Protein AF-A0A7X1CRA0-F1 (afdb_monomer_lite)

Organism: NCBI:txid1494963

Radius of gyration: 17.45 Å; chains: 1; bounding box: 42×47×42 Å

pLDDT: mean 71.52, std 16.52, range [33.22, 95.69]

Secondary structure (DSSP, 8-state):
---EEEEEEEEEEPGGGHHHHHHHHTT---HHHHHH-HHHHHHTTSTT---SS-----TTT--GGGTTTTSSEEETTTTEEEEEEEEE-SPPTTTS--HHHHIIIIIIHHHEEEEEEEEEEETT-SEEEEEEEETTTTEEEEEEEEEP-SS--TTTTS---HHHHHHHHHHHHHHHHHHHHHHHHHHTTT--

Foldseek 3Di:
DFKKKKKWFKFAWDPVCLVVLQCLLVVNDDPVNCVVQVLSVQLVVFPPLPHVAAPDDDPLFYPPPCCPQQRADADPVRSITGHIHMFTADQRPVPRDGSVRSCCVRPCLVTGQATLWMWMDIPPAQWIWIWGADNVVSHTDDTDIGRHDPDDDPPPPPVQDPVNVVVSVVVSCVVCVVSVVVSVVVVPPDDD

Structure (mmCIF, N/CA/C/O backbone):
data_AF-A0A7X1CRA0-F1
#
_entry.id   AF-A0A7X1CRA0-F1
#
loop_
_atom_site.group_PDB
_atom_site.id
_atom_site.type_symbol
_atom_site.label_atom_id
_atom_site.label_alt_id
_atom_site.label_comp_id
_atom_site.label_asym_id
_atom_site.label_entity_id
_atom_site.label_seq_id
_atom_site.pdbx_PDB_ins_code
_atom_site.Cartn_x
_atom_site.Cartn_y
_atom_site.Cartn_z
_atom_site.occupancy
_atom_site.B_iso_or_equiv
_atom_site.auth_seq_id
_atom_site.auth_comp_id
_atom_site.auth_asym_id
_atom_site.auth_atom_id
_atom_site.pdbx_PDB_model_num
ATOM 1 N N . MET A 1 1 ? 2.789 18.186 -16.905 1.00 47.03 1 MET A N 1
ATOM 2 C CA . MET A 1 1 ? 2.430 16.759 -16.760 1.00 47.03 1 MET A CA 1
ATOM 3 C C . MET A 1 1 ? 2.835 16.361 -15.353 1.00 47.03 1 MET A C 1
ATOM 5 O O . MET A 1 1 ? 3.891 16.802 -14.925 1.00 47.03 1 MET A O 1
ATOM 9 N N . GLY A 1 2 ? 1.956 15.718 -14.585 1.00 56.91 2 GLY A N 1
ATOM 10 C CA . GLY A 1 2 ? 2.262 15.340 -13.201 1.00 56.91 2 GLY A CA 1
ATOM 11 C C . GLY A 1 2 ? 2.798 13.918 -13.175 1.00 56.91 2 GLY A C 1
ATOM 12 O O . GLY A 1 2 ? 2.165 13.069 -13.785 1.00 56.91 2 GLY A O 1
ATOM 13 N N . MET A 1 3 ? 3.925 13.691 -12.500 1.00 71.31 3 MET A N 1
ATOM 14 C CA . MET A 1 3 ? 4.497 12.356 -12.316 1.00 71.31 3 MET A CA 1
ATOM 15 C C . MET A 1 3 ? 3.629 11.522 -11.370 1.00 71.31 3 MET A C 1
ATOM 17 O O . MET A 1 3 ? 3.214 12.016 -10.311 1.00 71.31 3 MET A O 1
ATOM 21 N N . TYR A 1 4 ? 3.400 10.259 -11.725 1.00 73.62 4 TYR A N 1
ATOM 22 C CA . TYR A 1 4 ? 2.682 9.295 -10.890 1.00 73.62 4 TYR A CA 1
ATOM 23 C C . TYR A 1 4 ? 3.582 8.161 -10.388 1.00 73.62 4 TYR A C 1
ATOM 25 O O . TYR A 1 4 ? 4.574 7.769 -11.005 1.00 73.62 4 TYR A O 1
ATOM 33 N N . THR A 1 5 ? 3.177 7.608 -9.253 1.00 77.75 5 THR A N 1
ATOM 34 C CA . THR A 1 5 ? 3.700 6.390 -8.650 1.00 77.75 5 THR A CA 1
ATOM 35 C C . THR A 1 5 ? 2.594 5.346 -8.681 1.00 77.75 5 THR A C 1
ATOM 37 O O . THR A 1 5 ? 1.563 5.499 -8.018 1.00 77.75 5 THR A O 1
ATOM 40 N N . SER A 1 6 ? 2.813 4.277 -9.444 1.00 80.19 6 SER A N 1
ATOM 41 C CA . SER A 1 6 ? 2.005 3.065 -9.338 1.00 80.19 6 SER A CA 1
ATOM 42 C C . SER A 1 6 ? 2.380 2.359 -8.043 1.00 80.19 6 SER A C 1
ATOM 44 O O . SER A 1 6 ? 3.562 2.205 -7.743 1.00 80.19 6 SER A O 1
ATOM 46 N N . LEU A 1 7 ? 1.381 1.901 -7.302 1.00 82.06 7 LEU A N 1
ATOM 47 C CA . LEU A 1 7 ? 1.519 1.158 -6.059 1.00 82.06 7 LEU A CA 1
ATOM 48 C C . LEU A 1 7 ? 0.685 -0.120 -6.146 1.00 82.06 7 LEU A C 1
ATOM 50 O O . LEU A 1 7 ? -0.461 -0.072 -6.590 1.00 82.06 7 LEU A O 1
ATOM 54 N N . ARG A 1 8 ? 1.220 -1.242 -5.667 1.00 83.25 8 ARG A N 1
ATOM 55 C CA . ARG A 1 8 ? 0.417 -2.405 -5.272 1.00 83.25 8 ARG A CA 1
ATOM 56 C C . ARG A 1 8 ? 0.875 -2.949 -3.930 1.00 83.25 8 ARG A C 1
ATOM 58 O O . ARG A 1 8 ? 2.063 -2.897 -3.61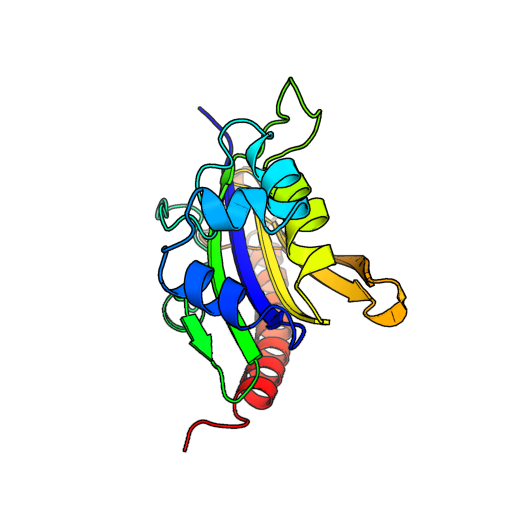2 1.00 83.25 8 ARG A O 1
ATOM 65 N N . ALA A 1 9 ? -0.059 -3.484 -3.159 1.00 84.12 9 ALA A N 1
ATOM 66 C CA . ALA A 1 9 ? 0.251 -4.030 -1.853 1.00 84.12 9 ALA A CA 1
ATOM 67 C C . ALA A 1 9 ? -0.694 -5.158 -1.432 1.00 84.12 9 ALA A C 1
ATOM 69 O O . ALA A 1 9 ? -1.866 -5.199 -1.806 1.00 84.12 9 ALA A O 1
ATOM 70 N N . CYS A 1 10 ? -0.142 -6.049 -0.615 1.00 87.19 10 CYS A N 1
ATOM 71 C CA . CYS A 1 10 ? -0.833 -7.028 0.204 1.00 87.19 10 CYS A CA 1
ATOM 72 C C . CYS A 1 10 ? -0.317 -6.859 1.633 1.00 87.19 10 CYS A C 1
ATOM 74 O O . CYS A 1 10 ? 0.862 -7.098 1.920 1.00 87.19 10 CYS A O 1
ATOM 76 N N . VAL A 1 11 ? -1.194 -6.437 2.533 1.00 88.25 11 VAL A N 1
ATOM 77 C CA . VAL A 1 11 ? -0.837 -6.110 3.915 1.00 88.25 11 VAL A CA 1
ATOM 78 C C . VAL A 1 11 ? -1.801 -6.782 4.880 1.00 88.25 11 VAL A C 1
ATOM 80 O O . VAL A 1 11 ? -2.997 -6.851 4.611 1.00 88.25 11 VAL A O 1
ATOM 83 N N . ALA A 1 12 ? -1.291 -7.270 6.007 1.00 90.62 12 ALA A N 1
ATOM 84 C CA . ALA A 1 12 ? -2.118 -7.685 7.129 1.00 90.62 12 ALA A CA 1
ATOM 85 C C . ALA A 1 12 ? -2.478 -6.454 7.967 1.00 90.62 12 ALA A C 1
ATOM 87 O O . ALA A 1 12 ? -1.610 -5.649 8.315 1.00 90.62 12 ALA A O 1
ATOM 88 N N . ILE A 1 13 ? -3.758 -6.302 8.277 1.00 94.19 13 ILE A N 1
ATOM 89 C CA . ILE A 1 13 ? -4.305 -5.169 9.024 1.00 94.19 13 ILE A CA 1
ATOM 90 C C . ILE A 1 13 ? -4.411 -5.530 10.502 1.00 94.19 13 ILE A C 1
ATOM 92 O O . ILE A 1 13 ? -4.903 -6.609 10.834 1.00 94.19 13 ILE A O 1
ATOM 96 N N . LYS A 1 14 ? -4.021 -4.603 11.389 1.00 93.56 14 LYS A N 1
ATOM 97 C CA . LYS A 1 14 ? -4.197 -4.791 12.836 1.00 93.56 14 LYS A CA 1
ATOM 98 C C . LYS A 1 14 ? -5.689 -5.007 13.144 1.00 93.56 14 LYS A C 1
ATOM 100 O O . LYS A 1 14 ? -6.524 -4.287 12.582 1.00 93.56 14 LYS A O 1
ATOM 105 N N . PRO A 1 15 ? -6.062 -5.948 14.029 1.00 93.44 15 PRO A N 1
ATOM 106 C CA . PRO A 1 15 ? -7.462 -6.322 14.253 1.00 93.44 15 PRO A CA 1
ATOM 107 C C . PRO A 1 15 ? -8.413 -5.149 14.550 1.00 93.44 15 PRO A C 1
ATOM 109 O O . PRO A 1 15 ? -9.561 -5.147 14.107 1.00 93.44 15 PRO A O 1
ATOM 112 N N . GLU A 1 16 ? -7.946 -4.118 15.251 1.00 94.75 16 GLU A N 1
ATOM 113 C CA . GLU A 1 16 ? -8.718 -2.919 15.590 1.00 94.75 16 GLU A CA 1
ATOM 114 C C . GLU A 1 16 ? -9.090 -2.032 14.384 1.00 94.75 16 GLU A C 1
ATOM 116 O O . GLU A 1 16 ? -10.000 -1.209 14.493 1.00 94.75 16 GLU A O 1
ATOM 121 N N . TYR A 1 17 ? -8.445 -2.214 13.226 1.00 95.69 17 TYR A N 1
ATOM 122 C CA . TYR A 1 17 ? -8.706 -1.458 11.994 1.00 95.69 17 TYR A CA 1
ATOM 123 C C . TYR A 1 17 ? -9.425 -2.273 10.908 1.00 95.69 17 TYR A C 1
ATOM 125 O O . TYR A 1 17 ? -9.554 -1.801 9.779 1.00 95.69 17 TYR A O 1
ATOM 133 N N . GLN A 1 18 ? -9.956 -3.462 11.220 1.00 94.31 18 GLN A N 1
ATOM 134 C CA . GLN A 1 18 ? -10.707 -4.274 10.247 1.00 94.31 18 GLN A CA 1
ATOM 135 C C . GLN A 1 18 ? -11.904 -3.531 9.632 1.00 94.31 18 GLN A C 1
ATOM 137 O O . GLN A 1 18 ? -12.164 -3.660 8.437 1.00 94.31 18 GLN A O 1
ATOM 142 N N . GLU A 1 19 ? -12.647 -2.762 10.436 1.00 94.25 19 GLU A N 1
ATOM 143 C CA . GLU A 1 19 ? -13.782 -1.961 9.951 1.00 94.25 19 GLU A CA 1
ATOM 144 C C . GLU A 1 19 ? -13.313 -0.949 8.897 1.00 94.25 19 GLU A C 1
ATOM 146 O O . GLU A 1 19 ? -13.884 -0.860 7.810 1.00 94.25 19 GLU A O 1
ATOM 151 N N . LEU A 1 20 ? -12.215 -0.251 9.192 1.00 94.19 20 LEU A N 1
ATOM 152 C CA . LEU A 1 20 ? -11.622 0.735 8.301 1.00 94.19 20 LEU A CA 1
ATOM 153 C C . LEU A 1 20 ? -11.095 0.091 7.007 1.00 94.19 20 LEU A C 1
ATOM 155 O O . LEU A 1 20 ? -11.345 0.606 5.920 1.00 94.19 20 LEU A O 1
ATOM 159 N N . ALA A 1 21 ? -10.436 -1.068 7.095 1.00 93.00 21 ALA A N 1
ATOM 160 C CA . ALA A 1 21 ? -9.962 -1.805 5.923 1.00 93.00 21 ALA A CA 1
ATOM 161 C C . ALA A 1 21 ? -11.102 -2.273 5.008 1.00 93.00 21 ALA A C 1
ATOM 163 O O . ALA A 1 21 ? -10.978 -2.197 3.785 1.00 93.00 21 ALA A O 1
ATOM 164 N N . ARG A 1 22 ? -12.249 -2.681 5.570 1.00 93.38 22 ARG A N 1
ATOM 165 C CA . ARG A 1 22 ? -13.452 -2.973 4.772 1.00 93.38 22 ARG A CA 1
ATOM 166 C C . ARG A 1 22 ? -13.930 -1.739 4.021 1.00 93.38 22 ARG A C 1
ATOM 168 O O . ARG A 1 22 ? -14.229 -1.852 2.838 1.00 93.38 22 ARG A O 1
ATOM 175 N N . LYS A 1 23 ? -13.958 -0.577 4.682 1.00 93.12 23 LYS A N 1
ATOM 176 C CA . LYS A 1 23 ? -14.359 0.683 4.046 1.00 93.12 23 LYS A CA 1
ATOM 177 C C . LYS A 1 23 ? -13.398 1.106 2.937 1.00 93.12 23 LYS A C 1
ATOM 179 O O . LYS A 1 23 ? -13.859 1.542 1.884 1.00 93.12 23 LYS A O 1
ATOM 184 N N . PHE A 1 24 ? -12.090 0.923 3.124 1.00 91.25 24 PHE A N 1
ATOM 185 C CA . PHE A 1 24 ? -11.117 1.101 2.044 1.00 91.25 24 PHE A CA 1
ATOM 186 C C . PHE A 1 24 ? -11.397 0.154 0.872 1.00 91.25 24 PHE A C 1
ATOM 188 O O . PHE A 1 24 ? -11.447 0.599 -0.273 1.00 91.25 24 PHE A O 1
ATOM 195 N N . ALA A 1 25 ? -11.648 -1.130 1.143 1.00 89.94 25 ALA A N 1
ATOM 196 C CA . ALA A 1 25 ? -11.945 -2.130 0.117 1.00 89.94 25 ALA A CA 1
ATOM 197 C C . ALA A 1 25 ? -13.245 -1.854 -0.664 1.00 89.94 25 ALA A C 1
ATOM 199 O O . ALA A 1 25 ? -13.333 -2.176 -1.848 1.00 89.94 25 ALA A O 1
ATOM 200 N N . SER A 1 26 ? -14.245 -1.235 -0.031 1.00 89.38 26 SER A N 1
ATOM 201 C CA . SER A 1 26 ? -15.514 -0.850 -0.663 1.00 89.38 26 SER A CA 1
ATOM 202 C C . SER A 1 26 ? -15.567 0.594 -1.162 1.00 89.38 26 SER A C 1
ATOM 204 O O . SER A 1 26 ? -16.627 1.017 -1.619 1.00 89.38 26 SER A O 1
ATOM 206 N N . TYR A 1 27 ? -14.464 1.347 -1.086 1.00 87.50 27 TYR A N 1
ATOM 207 C CA . TYR A 1 27 ? -14.412 2.773 -1.441 1.00 87.50 27 TYR A CA 1
ATOM 208 C C . TYR A 1 27 ? -15.467 3.620 -0.703 1.00 87.50 27 TYR A C 1
ATOM 210 O O . TYR A 1 27 ? -16.076 4.518 -1.280 1.00 87.50 27 TYR A O 1
ATOM 218 N N . SER A 1 28 ? -15.714 3.318 0.573 1.00 90.00 28 SER A N 1
ATOM 219 C CA . SER A 1 28 ? -16.791 3.917 1.374 1.00 90.00 28 SER A CA 1
ATOM 220 C C . SER A 1 28 ? -16.279 4.679 2.600 1.00 90.00 28 SER A C 1
ATOM 222 O O . SER A 1 28 ? -16.945 4.683 3.633 1.00 90.00 28 SER A O 1
ATOM 224 N N . ILE A 1 29 ? -15.078 5.252 2.512 1.00 90.38 29 ILE A N 1
ATOM 225 C CA . ILE A 1 29 ? -14.548 6.172 3.527 1.00 90.38 29 ILE A CA 1
ATOM 226 C C . ILE A 1 29 ? -15.336 7.479 3.454 1.00 90.38 29 ILE A C 1
ATOM 228 O O . ILE A 1 29 ? -15.486 8.047 2.371 1.00 90.38 29 ILE A O 1
ATOM 232 N N . ASP A 1 30 ? -15.818 7.959 4.596 1.00 89.62 30 ASP A N 1
ATOM 233 C CA . ASP A 1 30 ? -16.573 9.206 4.702 1.00 89.62 30 ASP A CA 1
ATOM 234 C C . ASP A 1 30 ? -15.910 10.220 5.656 1.00 89.62 30 ASP A C 1
ATOM 236 O O . ASP A 1 30 ? -14.831 9.999 6.209 1.00 89.62 30 ASP A O 1
ATOM 240 N N . ALA A 1 31 ? -16.543 11.384 5.823 1.00 89.38 31 ALA A N 1
ATOM 241 C CA . ALA A 1 31 ? -16.030 12.437 6.695 1.00 89.38 31 ALA A CA 1
ATOM 242 C C . ALA A 1 31 ? -16.018 12.039 8.183 1.00 89.38 31 ALA A C 1
ATOM 244 O O . ALA A 1 31 ? -15.173 12.531 8.932 1.00 89.38 31 ALA A O 1
ATOM 245 N N . GLU A 1 32 ? -16.924 11.159 8.621 1.00 91.75 32 GLU A N 1
ATOM 246 C CA . GLU A 1 32 ? -16.954 10.678 10.004 1.00 91.75 32 GLU A CA 1
ATOM 247 C C . GLU A 1 32 ? -15.748 9.777 10.281 1.00 91.75 32 GLU A C 1
ATOM 249 O O . GLU A 1 32 ? -15.130 9.892 11.339 1.00 91.75 32 GLU A O 1
ATOM 254 N N . ASP A 1 33 ? -15.345 8.948 9.314 1.00 91.50 33 ASP A N 1
ATOM 255 C CA . ASP A 1 33 ? -14.117 8.153 9.402 1.00 91.50 33 ASP A CA 1
ATOM 256 C C . ASP A 1 33 ? -12.870 9.032 9.502 1.00 91.50 33 ASP A C 1
ATOM 258 O O . ASP A 1 33 ? -11.992 8.773 10.327 1.00 91.50 33 A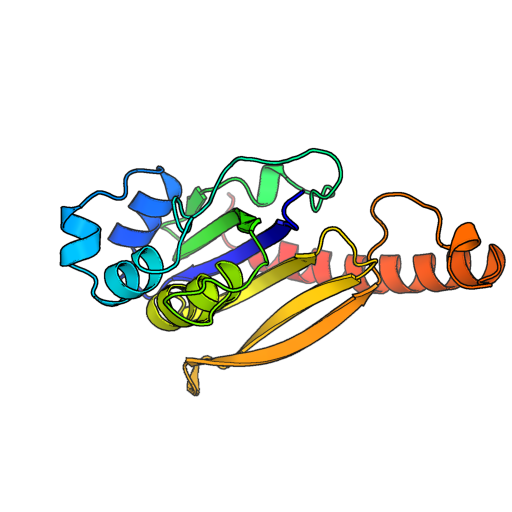SP A O 1
ATOM 262 N N . ILE A 1 34 ? -12.794 10.089 8.688 1.00 90.44 34 ILE A N 1
ATOM 263 C CA . ILE A 1 34 ? -11.653 11.016 8.688 1.00 90.44 34 ILE A CA 1
ATOM 264 C C . ILE A 1 34 ? -11.524 11.725 10.042 1.00 90.44 34 ILE A C 1
ATOM 266 O O . ILE A 1 34 ? -10.413 11.905 10.539 1.00 90.44 34 ILE A O 1
ATOM 270 N N . GLU A 1 35 ? -12.640 12.099 10.670 1.00 90.75 35 GLU A N 1
ATOM 271 C CA . GLU A 1 35 ? -12.627 12.695 12.010 1.00 90.75 35 GLU A CA 1
ATOM 272 C C . GLU A 1 35 ? -12.368 11.659 13.117 1.00 90.75 35 GLU A C 1
ATOM 274 O O . GLU A 1 35 ? -11.714 11.975 14.114 1.00 90.75 35 GLU A O 1
ATOM 279 N N . ARG A 1 36 ? -12.829 10.413 12.948 1.00 92.44 36 ARG A N 1
ATOM 280 C CA . ARG A 1 36 ? -12.601 9.312 13.900 1.00 92.44 36 ARG A CA 1
ATOM 281 C C . ARG A 1 36 ? -11.135 8.885 13.948 1.00 92.44 36 ARG A C 1
ATOM 283 O O . ARG A 1 36 ? -10.624 8.589 15.028 1.00 92.44 36 ARG A O 1
ATOM 290 N N . TYR A 1 37 ? -10.465 8.834 12.800 1.00 92.50 37 TYR A N 1
ATOM 291 C CA . TYR A 1 37 ? -9.084 8.378 12.675 1.00 92.50 37 TYR A CA 1
ATOM 292 C C . TYR A 1 37 ? -8.160 9.559 12.370 1.00 92.50 37 TYR A C 1
ATOM 294 O O . TYR A 1 37 ? -8.001 9.966 11.222 1.00 92.50 37 TYR A O 1
ATOM 302 N N . SER A 1 38 ? -7.491 10.084 13.401 1.00 90.31 38 SER A N 1
ATOM 303 C CA . SER A 1 38 ? -6.625 11.269 13.282 1.00 90.31 38 SER A CA 1
ATOM 304 C C . SER A 1 38 ? -5.549 11.145 12.198 1.00 90.31 38 SER A C 1
ATOM 306 O O . SER A 1 38 ? -5.231 12.127 11.536 1.00 90.31 38 SER A O 1
ATOM 308 N N . PHE A 1 39 ? -5.024 9.943 11.961 1.00 90.81 39 PHE A N 1
ATOM 309 C CA . PHE A 1 39 ? -4.040 9.703 10.908 1.00 90.81 39 PHE A CA 1
ATOM 310 C C . PHE A 1 39 ? -4.617 9.821 9.486 1.00 90.81 39 PHE A C 1
ATOM 312 O O . PHE A 1 39 ? -3.887 10.178 8.564 1.00 90.81 39 PHE A O 1
ATOM 319 N N . LEU A 1 40 ? -5.922 9.587 9.287 1.00 90.88 40 LEU A N 1
ATOM 320 C CA . LEU A 1 40 ? -6.582 9.887 8.012 1.00 90.88 40 LEU A CA 1
ATOM 321 C C . LEU A 1 40 ? -6.666 11.392 7.811 1.00 90.88 40 LEU A C 1
ATOM 323 O O . LEU A 1 40 ? -6.397 11.874 6.718 1.00 90.88 40 LEU A O 1
ATOM 327 N N . LYS A 1 41 ? -6.981 12.144 8.867 1.00 88.19 41 LYS A N 1
ATOM 328 C CA . LYS A 1 41 ? -6.992 13.607 8.807 1.00 88.19 41 LYS A CA 1
ATOM 329 C C . LYS A 1 41 ? -5.633 14.169 8.405 1.00 88.19 41 LYS A C 1
ATOM 331 O O . LYS A 1 41 ? -5.595 15.098 7.610 1.00 88.19 41 LYS A O 1
ATOM 336 N N . GLU A 1 42 ? -4.537 13.611 8.919 1.00 86.06 42 GLU A N 1
ATOM 337 C CA . GLU A 1 42 ? -3.189 13.999 8.485 1.00 86.06 42 GLU A CA 1
ATOM 338 C C . GLU A 1 42 ? -2.938 13.650 7.015 1.00 86.06 42 GLU A C 1
ATOM 340 O O . GLU A 1 42 ? -2.478 14.506 6.265 1.00 86.06 42 GLU A O 1
ATOM 345 N N . TYR A 1 43 ? -3.325 12.450 6.573 1.00 87.12 43 TYR A N 1
ATOM 346 C CA . TYR A 1 43 ? -3.196 12.048 5.171 1.00 87.12 43 TYR A CA 1
ATOM 347 C C . TYR A 1 43 ? -3.975 12.963 4.210 1.00 87.12 43 TYR A C 1
ATOM 349 O O . TYR A 1 43 ? -3.430 13.432 3.214 1.00 87.12 43 TYR A O 1
ATOM 357 N N . TYR A 1 44 ? -5.237 13.264 4.524 1.00 86.44 44 TYR A N 1
ATOM 358 C CA . TYR A 1 44 ? -6.118 14.073 3.677 1.00 86.44 44 TYR A CA 1
ATOM 359 C C . TYR A 1 44 ? -5.776 15.575 3.675 1.00 86.44 44 TYR A C 1
ATOM 361 O O . TYR A 1 44 ? -6.379 16.327 2.910 1.00 86.44 44 TYR A O 1
ATOM 369 N N . LYS A 1 45 ? -4.815 16.036 4.493 1.00 84.81 45 LYS A N 1
ATOM 370 C CA . LYS A 1 45 ? -4.254 17.395 4.368 1.00 84.81 45 LYS A CA 1
ATOM 371 C C . LYS A 1 45 ? -3.333 17.533 3.160 1.00 84.81 45 LYS A C 1
ATOM 373 O O . LYS A 1 45 ? -3.229 18.631 2.626 1.00 84.81 45 LYS A O 1
ATOM 378 N N . THR A 1 46 ? -2.660 16.457 2.753 1.00 79.75 46 THR A N 1
ATOM 379 C CA . THR A 1 46 ? -1.754 16.475 1.603 1.00 79.75 46 THR A CA 1
ATOM 380 C C . THR A 1 46 ? -2.559 16.711 0.326 1.00 79.75 46 THR A C 1
ATOM 382 O O . THR A 1 46 ? -3.514 15.981 0.040 1.00 79.75 46 THR A O 1
ATOM 385 N N . GLU A 1 47 ? -2.201 17.730 -0.463 1.00 68.94 47 GLU A N 1
ATOM 386 C CA . GLU A 1 47 ? -2.937 18.057 -1.686 1.00 68.94 47 GLU A CA 1
ATOM 387 C C . GLU A 1 47 ? -3.050 16.827 -2.608 1.00 68.94 47 GLU A C 1
ATOM 389 O O . GLU A 1 47 ? -2.074 16.128 -2.893 1.00 68.94 47 GLU A O 1
ATOM 394 N N . ARG A 1 48 ? -4.269 16.575 -3.108 1.00 67.88 48 ARG A N 1
ATOM 395 C CA . ARG A 1 48 ? -4.617 15.472 -4.027 1.00 67.88 48 ARG A CA 1
ATOM 396 C C . ARG A 1 48 ? -4.447 14.060 -3.451 1.00 67.88 48 ARG A C 1
ATOM 398 O O . ARG A 1 48 ? -4.456 13.086 -4.208 1.00 67.88 48 ARG A O 1
ATOM 405 N N . ALA A 1 49 ? -4.391 13.931 -2.129 1.00 66.62 49 ALA A N 1
ATOM 406 C CA . ALA A 1 49 ? -4.699 12.703 -1.403 1.00 66.62 49 ALA A CA 1
ATOM 407 C C . ALA A 1 49 ? -6.221 12.434 -1.431 1.00 66.62 49 ALA A C 1
ATOM 409 O O . ALA A 1 49 ? -6.888 12.447 -0.410 1.00 66.62 49 ALA A O 1
ATOM 410 N N . GLU A 1 50 ? -6.815 12.282 -2.618 1.00 65.12 50 GLU A N 1
ATOM 411 C CA . GLU A 1 50 ? -8.283 12.274 -2.782 1.00 65.12 50 GLU A CA 1
ATOM 412 C C . GLU A 1 50 ? -8.926 10.902 -2.538 1.00 65.12 50 GLU A C 1
ATOM 414 O O . GLU A 1 50 ? -10.127 10.822 -2.294 1.00 65.12 50 GLU A O 1
ATOM 419 N N . SER A 1 51 ? -8.160 9.811 -2.624 1.00 66.56 51 SER A N 1
ATOM 420 C CA . SER A 1 51 ? -8.673 8.460 -2.374 1.00 66.56 51 SER A CA 1
ATOM 421 C C . SER A 1 51 ? -7.565 7.451 -2.092 1.00 66.56 51 SER A C 1
ATOM 423 O O . SER A 1 51 ? -6.477 7.511 -2.669 1.00 66.56 51 SER A O 1
ATOM 425 N N . ILE A 1 52 ? -7.884 6.481 -1.233 1.00 67.19 52 ILE A N 1
ATOM 426 C CA . ILE A 1 52 ? -7.088 5.279 -1.006 1.00 67.19 52 ILE A CA 1
ATOM 427 C C . ILE A 1 52 ? -8.019 4.058 -1.078 1.00 67.19 52 ILE A C 1
ATOM 429 O O . ILE A 1 52 ? -9.008 4.014 -0.347 1.00 67.19 52 ILE A O 1
ATOM 433 N N . PRO A 1 53 ? -7.685 3.043 -1.886 1.00 67.50 53 PRO A N 1
ATOM 434 C CA . PRO A 1 53 ? -6.777 3.157 -3.019 1.00 67.50 53 PRO A CA 1
ATOM 435 C C . PRO A 1 53 ? -7.431 4.022 -4.109 1.00 67.50 53 PRO A C 1
ATOM 437 O O . PRO A 1 53 ? -8.652 4.121 -4.174 1.00 67.50 53 PRO A O 1
ATOM 440 N N . ASN A 1 54 ? -6.645 4.643 -4.985 1.00 65.94 54 ASN A N 1
ATOM 441 C CA . ASN A 1 54 ? -7.184 5.321 -6.165 1.00 65.94 54 ASN A CA 1
ATOM 442 C C . ASN A 1 54 ? -7.189 4.345 -7.351 1.00 65.94 54 ASN A C 1
ATOM 444 O O . ASN A 1 54 ? -6.127 3.865 -7.745 1.00 65.94 54 ASN A O 1
ATOM 448 N N . SER A 1 55 ? -8.360 4.050 -7.923 1.00 56.34 55 SER A N 1
ATOM 449 C CA . SER A 1 55 ? -8.514 3.097 -9.035 1.00 56.34 55 SER A CA 1
ATOM 450 C C . SER A 1 55 ? -8.129 3.654 -10.412 1.00 56.34 55 SER A C 1
ATOM 452 O O . SER A 1 55 ? -8.341 2.974 -11.412 1.00 56.34 55 SER A O 1
ATOM 454 N N . ASN A 1 56 ? -7.618 4.883 -10.501 1.00 52.22 56 ASN A N 1
ATOM 455 C CA . ASN A 1 56 ? -7.263 5.501 -11.778 1.00 52.22 56 ASN A CA 1
ATOM 456 C C . ASN A 1 56 ? -5.940 4.942 -12.320 1.00 52.22 56 ASN A C 1
ATOM 458 O O . ASN A 1 56 ? -4.900 5.582 -12.179 1.00 52.22 56 ASN A O 1
ATOM 462 N N . SER A 1 57 ? -5.967 3.766 -12.945 1.00 51.97 57 SER A N 1
ATOM 463 C CA . SER A 1 57 ? -4.828 3.264 -13.712 1.00 51.97 57 SER A CA 1
ATOM 464 C C . SER A 1 57 ? -4.671 4.023 -15.029 1.00 51.97 57 SER A C 1
ATOM 466 O O . SER A 1 57 ? -5.621 4.197 -15.789 1.00 51.97 57 SER A O 1
ATOM 468 N N . SER A 1 58 ? -3.452 4.490 -15.311 1.00 48.25 58 SER A N 1
ATOM 469 C CA . SER A 1 58 ? -3.009 4.705 -16.688 1.00 48.25 58 SER A CA 1
ATOM 470 C C . SER A 1 58 ? -2.274 3.446 -17.145 1.00 48.25 58 SER A C 1
ATOM 472 O O . SER A 1 58 ? -1.347 2.975 -16.478 1.00 48.25 58 SER A O 1
ATOM 474 N N . ASP A 1 59 ? -2.708 2.885 -18.274 1.00 51.25 59 ASP A N 1
ATOM 475 C CA . ASP A 1 59 ? -2.253 1.590 -18.797 1.00 51.25 59 ASP A CA 1
ATOM 476 C C . ASP A 1 59 ? -0.739 1.510 -19.068 1.00 51.25 59 ASP A C 1
ATOM 478 O O . ASP A 1 59 ? -0.196 0.415 -19.210 1.00 51.25 59 ASP A O 1
ATOM 482 N N . ASP A 1 60 ? -0.024 2.630 -19.110 1.00 46.94 60 ASP A N 1
ATOM 483 C CA . ASP A 1 60 ? 1.376 2.667 -19.545 1.00 46.94 60 ASP A CA 1
ATOM 484 C C . ASP A 1 60 ? 2.382 2.327 -18.427 1.00 46.94 60 ASP A C 1
ATOM 486 O O . ASP A 1 60 ? 3.502 1.892 -18.707 1.00 46.94 60 ASP A O 1
ATOM 490 N N . TYR A 1 61 ? 1.985 2.430 -17.150 1.00 51.81 61 TYR A N 1
ATOM 491 C CA . TYR A 1 61 ? 2.904 2.280 -16.004 1.00 51.81 61 TYR A CA 1
ATOM 492 C C . TYR A 1 61 ? 2.436 1.293 -14.927 1.00 51.81 61 TYR A C 1
ATOM 494 O O . TYR A 1 61 ? 3.135 1.110 -13.929 1.00 51.81 61 TYR A O 1
ATOM 502 N N . VAL A 1 62 ? 1.295 0.632 -15.152 1.00 55.53 62 VAL A N 1
ATOM 503 C CA . VAL A 1 62 ? 0.723 -0.417 -14.293 1.00 55.53 62 VAL A CA 1
ATOM 504 C C . VAL A 1 62 ? 1.740 -1.533 -14.050 1.00 55.53 62 VAL A C 1
ATOM 506 O O . VAL A 1 62 ? 2.405 -2.015 -14.972 1.00 55.53 62 VAL A O 1
ATOM 509 N N . ILE A 1 63 ? 1.820 -2.013 -12.813 1.00 62.53 63 ILE A N 1
ATOM 510 C CA . ILE A 1 63 ? 2.483 -3.280 -12.501 1.00 62.53 63 ILE A CA 1
ATOM 511 C C . ILE A 1 63 ? 1.590 -4.424 -13.041 1.00 62.53 63 ILE A C 1
ATOM 513 O O . ILE A 1 63 ? 0.738 -4.954 -12.335 1.00 62.53 63 ILE A O 1
ATOM 517 N N . LYS A 1 64 ? 1.739 -4.756 -14.336 1.00 55.66 64 LYS A N 1
ATOM 518 C CA . LYS A 1 64 ? 0.749 -5.510 -15.144 1.00 55.66 64 LYS A CA 1
ATOM 519 C C . LYS A 1 64 ? 0.618 -7.013 -14.892 1.00 55.66 64 LYS A C 1
ATOM 521 O O . LYS A 1 64 ? -0.310 -7.616 -15.419 1.00 55.66 64 LYS A O 1
ATOM 526 N N . ILE A 1 65 ? 1.517 -7.656 -14.150 1.00 51.88 65 ILE A N 1
ATOM 527 C CA . ILE A 1 65 ? 1.590 -9.127 -14.220 1.00 51.88 65 ILE A CA 1
ATOM 528 C C . ILE A 1 65 ? 0.393 -9.813 -13.532 1.00 51.88 65 ILE A C 1
ATOM 530 O O . ILE A 1 65 ? 0.004 -10.877 -13.999 1.00 51.88 65 ILE A O 1
ATOM 534 N N . GLU A 1 66 ? -0.258 -9.201 -12.525 1.00 57.12 66 GLU A N 1
ATOM 535 C CA . GLU A 1 66 ? -1.433 -9.788 -11.837 1.00 57.12 66 GLU A CA 1
ATOM 536 C C . GLU A 1 66 ? -2.436 -8.756 -11.291 1.00 57.12 66 GLU A C 1
ATOM 538 O O . GLU A 1 66 ? -2.750 -8.743 -10.102 1.00 57.12 66 GLU A O 1
ATOM 543 N N . GLU A 1 67 ? -2.972 -7.888 -12.149 1.00 57.28 67 GLU A N 1
ATOM 544 C CA . GLU A 1 67 ? -3.946 -6.854 -11.745 1.00 57.28 67 GLU A CA 1
ATOM 545 C C . GLU A 1 67 ? -5.171 -7.436 -11.001 1.00 57.28 67 GLU A C 1
ATOM 54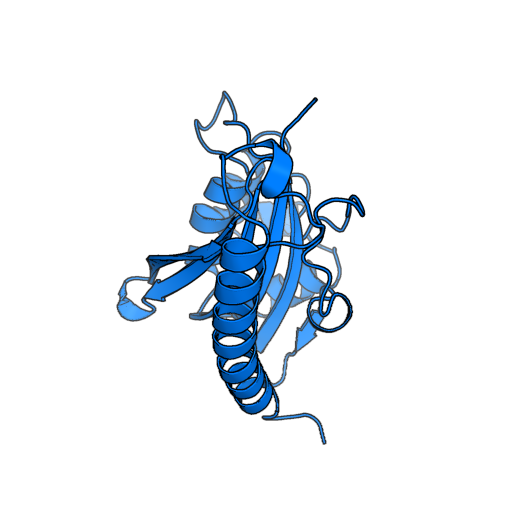7 O O . GLU A 1 67 ? -5.676 -6.838 -10.054 1.00 57.28 67 GLU A O 1
ATOM 552 N N . ALA A 1 68 ? -5.591 -8.662 -11.340 1.00 62.31 68 ALA A N 1
ATOM 553 C CA . ALA A 1 68 ? -6.684 -9.353 -10.654 1.00 62.31 68 ALA A CA 1
ATOM 554 C C . ALA A 1 68 ? -6.367 -9.733 -9.193 1.00 62.31 68 ALA A C 1
ATOM 556 O O . ALA A 1 68 ? -7.273 -9.719 -8.363 1.00 62.31 68 ALA A O 1
ATOM 557 N N . ALA A 1 69 ? -5.109 -10.058 -8.870 1.00 65.25 69 ALA A N 1
ATOM 558 C CA . ALA A 1 69 ? -4.702 -10.456 -7.518 1.00 65.25 69 ALA A CA 1
ATOM 559 C C . ALA A 1 69 ? -4.595 -9.258 -6.558 1.00 65.25 69 ALA A C 1
ATOM 561 O O . ALA A 1 69 ? -4.732 -9.423 -5.350 1.00 65.25 69 ALA A O 1
ATOM 562 N N . PHE A 1 70 ? -4.379 -8.056 -7.103 1.00 73.50 70 PHE A N 1
ATOM 563 C CA . PHE A 1 70 ? -4.277 -6.800 -6.352 1.00 73.50 70 PHE A CA 1
ATOM 564 C C . PHE A 1 70 ? -5.495 -5.895 -6.535 1.00 73.50 70 PHE A C 1
ATOM 566 O O . PHE A 1 70 ? -5.456 -4.716 -6.177 1.00 73.50 70 PHE A O 1
ATOM 573 N N . LYS A 1 71 ? -6.597 -6.447 -7.057 1.00 78.38 71 LYS A N 1
ATOM 574 C CA . LYS A 1 71 ? -7.889 -5.770 -7.026 1.00 78.38 71 LYS A CA 1
ATOM 575 C C . LYS A 1 71 ? -8.183 -5.366 -5.585 1.00 78.38 71 LYS A C 1
ATOM 577 O O . LYS A 1 71 ? -7.968 -6.161 -4.677 1.00 78.38 71 LYS A O 1
ATOM 582 N N . ASN A 1 72 ? -8.683 -4.148 -5.388 1.00 87.19 72 ASN A N 1
ATOM 583 C CA . ASN A 1 72 ? -9.022 -3.666 -4.056 1.00 87.19 72 ASN A CA 1
ATOM 584 C C . ASN A 1 72 ? -10.032 -4.606 -3.379 1.00 87.19 72 ASN A C 1
ATOM 586 O O . ASN A 1 72 ? -11.184 -4.696 -3.810 1.00 87.19 72 ASN A O 1
ATOM 590 N N . GLN A 1 73 ? -9.581 -5.336 -2.362 1.00 89.31 73 GLN A N 1
ATOM 591 C CA . GLN A 1 73 ? -10.385 -6.302 -1.621 1.00 89.31 73 GLN A CA 1
ATOM 592 C C . GLN A 1 73 ? -9.798 -6.534 -0.231 1.00 89.31 73 GLN A C 1
ATOM 594 O O . GLN A 1 73 ? -8.585 -6.487 -0.034 1.00 89.31 73 GLN A O 1
ATOM 599 N N . PHE A 1 74 ? -10.668 -6.830 0.728 1.00 91.38 74 PHE A N 1
ATOM 600 C CA . PHE A 1 74 ? -10.278 -7.188 2.084 1.00 91.38 74 PHE A CA 1
ATOM 601 C C . PHE A 1 74 ? -10.797 -8.584 2.418 1.00 91.38 74 PHE A C 1
ATOM 603 O O . PHE A 1 74 ? -12.004 -8.829 2.344 1.00 91.38 74 PHE A O 1
ATOM 610 N N . ASP A 1 75 ? -9.892 -9.476 2.803 1.00 90.69 75 ASP A N 1
ATOM 611 C CA . ASP A 1 75 ? -10.217 -10.793 3.329 1.00 90.69 75 ASP A CA 1
ATOM 612 C C . ASP A 1 75 ? -10.277 -10.742 4.860 1.00 90.69 75 ASP A C 1
ATOM 614 O O . ASP A 1 75 ? -9.278 -10.566 5.557 1.00 90.69 75 ASP A O 1
ATOM 618 N N . ALA A 1 76 ? -11.485 -10.912 5.391 1.00 88.50 76 ALA A N 1
ATOM 619 C CA . ALA A 1 76 ? -11.739 -10.888 6.823 1.00 88.50 76 ALA A CA 1
ATOM 620 C C . ALA A 1 76 ? -11.275 -12.153 7.562 1.00 88.50 76 ALA A C 1
ATOM 622 O O . ALA A 1 76 ? -11.166 -12.114 8.785 1.00 88.50 76 ALA A O 1
ATOM 623 N N . ALA A 1 77 ? -11.048 -13.270 6.863 1.00 87.56 77 ALA A N 1
ATOM 624 C CA . ALA A 1 77 ? -10.559 -14.499 7.483 1.00 87.56 77 ALA A CA 1
ATOM 625 C C . ALA A 1 77 ? -9.067 -14.388 7.822 1.00 87.56 77 ALA A C 1
ATOM 627 O O . ALA A 1 77 ? -8.634 -14.849 8.877 1.00 87.56 77 ALA A O 1
ATOM 628 N N . THR A 1 78 ? -8.302 -13.735 6.947 1.00 85.31 78 THR A N 1
ATOM 629 C CA . THR A 1 78 ? -6.846 -13.570 7.068 1.00 85.31 78 THR A CA 1
ATOM 630 C C . THR A 1 78 ? -6.421 -12.168 7.513 1.00 85.31 78 THR A C 1
ATOM 632 O O . THR A 1 78 ? -5.244 -11.949 7.787 1.00 85.31 78 THR A O 1
ATOM 635 N N . ASN A 1 79 ? -7.359 -11.218 7.615 1.00 92.06 79 ASN A N 1
ATOM 636 C CA . ASN A 1 79 ? -7.108 -9.784 7.823 1.00 92.06 79 ASN A CA 1
ATOM 637 C C . ASN A 1 79 ? -6.219 -9.148 6.752 1.00 92.06 79 ASN A C 1
ATOM 639 O O . ASN A 1 79 ? -5.533 -8.160 7.018 1.00 92.06 79 ASN A O 1
ATOM 643 N N . GLN A 1 80 ? -6.234 -9.696 5.541 1.00 92.00 80 GLN A N 1
ATOM 644 C CA . GLN A 1 80 ? -5.403 -9.208 4.454 1.00 92.00 80 GLN A CA 1
ATOM 645 C C . GLN A 1 80 ? -6.160 -8.204 3.593 1.00 92.00 80 GLN A C 1
ATOM 647 O O . GLN A 1 80 ? -7.257 -8.464 3.098 1.00 92.00 80 GLN A O 1
ATOM 652 N N . TRP A 1 81 ? -5.548 -7.042 3.397 1.00 91.56 81 TRP A N 1
ATOM 653 C CA . TRP A 1 81 ? -5.994 -6.037 2.448 1.00 91.56 81 TRP A CA 1
ATOM 654 C C . TRP A 1 81 ? -5.086 -6.051 1.222 1.00 91.56 81 TRP A C 1
ATOM 656 O O . TRP A 1 81 ? -3.868 -5.887 1.325 1.00 91.56 81 TRP A O 1
ATOM 666 N N . PHE A 1 82 ? -5.706 -6.236 0.063 1.00 88.69 82 PHE A N 1
ATOM 667 C CA . PHE A 1 82 ? -5.070 -6.205 -1.244 1.00 88.69 82 PHE A CA 1
ATOM 668 C C . PHE A 1 82 ? -5.533 -4.952 -1.959 1.00 88.69 82 PHE A C 1
ATOM 670 O O . PHE A 1 82 ? -6.732 -4.666 -1.980 1.00 88.69 82 PHE A O 1
ATOM 677 N N . PHE A 1 83 ? -4.606 -4.210 -2.551 1.00 86.31 83 PHE A N 1
ATOM 678 C CA . PHE A 1 83 ? -4.960 -3.047 -3.347 1.00 86.31 83 PHE A CA 1
ATOM 679 C C . PHE A 1 83 ? -3.874 -2.659 -4.343 1.00 86.31 83 PHE A C 1
ATOM 681 O O . PHE A 1 83 ? -2.689 -2.952 -4.172 1.00 86.31 83 PHE A O 1
ATOM 688 N N . SER A 1 84 ? -4.299 -1.911 -5.354 1.00 82.75 84 SER A N 1
ATOM 689 C CA . SER A 1 84 ? -3.447 -1.155 -6.260 1.00 82.75 84 SER A CA 1
ATOM 690 C C . SER A 1 84 ? -3.914 0.293 -6.300 1.00 82.75 84 SER A C 1
ATOM 692 O O . SER A 1 84 ? -5.119 0.547 -6.330 1.00 82.75 84 SER A O 1
ATOM 694 N N . ALA A 1 85 ? -2.981 1.238 -6.312 1.00 80.38 85 ALA A N 1
ATOM 695 C CA . ALA A 1 85 ? -3.281 2.661 -6.342 1.00 80.38 85 ALA A CA 1
ATOM 696 C C . ALA A 1 85 ? -2.341 3.423 -7.277 1.00 80.38 85 ALA A C 1
ATOM 698 O O . ALA A 1 85 ? -1.193 3.032 -7.485 1.00 80.38 85 ALA A O 1
ATOM 699 N N . TYR A 1 86 ? -2.826 4.556 -7.778 1.00 79.88 86 TYR A N 1
ATOM 700 C CA . TYR A 1 86 ? -2.034 5.528 -8.527 1.00 79.88 86 TYR A CA 1
ATOM 701 C C . TYR A 1 86 ? -1.995 6.819 -7.738 1.00 79.88 86 TYR A C 1
ATOM 703 O O . TYR A 1 86 ? -2.999 7.523 -7.610 1.00 79.88 86 TYR A O 1
ATOM 711 N N . LEU A 1 87 ? -0.831 7.107 -7.171 1.00 76.75 87 LEU A N 1
ATOM 712 C CA . LEU A 1 87 ? -0.617 8.290 -6.353 1.00 76.75 87 LEU A CA 1
ATOM 713 C C . LEU A 1 87 ? 0.280 9.258 -7.107 1.00 76.75 87 LEU A C 1
ATOM 715 O O . LEU A 1 87 ? 1.199 8.854 -7.812 1.00 76.75 87 LEU A O 1
ATOM 719 N N . LYS A 1 88 ? 0.013 10.553 -6.980 1.00 74.31 88 LYS A N 1
ATOM 720 C CA . LYS A 1 88 ? 0.901 11.573 -7.544 1.00 74.31 88 LYS A CA 1
ATOM 721 C C . LYS A 1 88 ? 2.203 11.618 -6.745 1.00 74.31 88 LYS A C 1
ATOM 723 O O . LYS A 1 88 ? 2.209 11.291 -5.560 1.00 74.31 88 LYS A O 1
ATOM 728 N N . ASN A 1 89 ? 3.292 12.017 -7.398 1.00 70.94 89 ASN A N 1
ATOM 729 C CA . ASN A 1 89 ? 4.635 11.946 -6.820 1.00 70.94 89 ASN A CA 1
ATOM 730 C C . ASN A 1 89 ? 5.394 13.279 -6.765 1.00 70.94 89 ASN A C 1
ATOM 732 O O . ASN A 1 89 ? 6.621 13.296 -6.755 1.00 70.94 89 ASN A O 1
ATOM 736 N N . TYR A 1 90 ? 4.694 14.407 -6.757 1.00 74.19 90 TYR A N 1
ATOM 737 C CA . TYR A 1 90 ? 5.322 15.680 -6.409 1.00 74.19 90 TYR A CA 1
ATOM 738 C C . TYR A 1 90 ? 4.997 16.024 -4.962 1.00 74.19 90 TYR A C 1
ATOM 740 O O . TYR A 1 90 ? 3.995 15.575 -4.403 1.00 74.19 90 TYR A O 1
ATOM 748 N N . GLU A 1 91 ? 5.907 16.782 -4.373 1.00 79.12 91 GLU A N 1
ATOM 749 C CA . GLU A 1 91 ? 5.786 17.287 -3.020 1.00 79.12 91 GLU A CA 1
ATOM 750 C C . GLU A 1 91 ? 4.595 18.242 -2.933 1.00 79.12 91 GLU A C 1
ATOM 752 O O . GLU A 1 91 ? 4.418 19.113 -3.787 1.00 79.12 91 GLU A O 1
ATOM 757 N N . ASP A 1 92 ? 3.756 18.041 -1.928 1.00 78.06 92 ASP A N 1
ATOM 758 C CA . ASP A 1 92 ? 2.713 18.984 -1.564 1.00 78.06 92 ASP A CA 1
ATOM 759 C C . ASP A 1 92 ? 3.337 20.200 -0.869 1.00 78.06 92 ASP A C 1
ATOM 761 O O . ASP A 1 92 ? 4.057 20.056 0.117 1.00 78.06 92 ASP A O 1
ATOM 765 N N . GLU A 1 93 ? 3.031 21.406 -1.350 1.00 79.88 93 GLU A N 1
ATOM 766 C CA . GLU A 1 93 ? 3.619 22.647 -0.826 1.00 79.88 93 GLU A CA 1
ATOM 767 C C . GLU A 1 93 ? 3.234 22.920 0.639 1.00 79.88 93 GLU A C 1
ATOM 769 O O . GLU A 1 93 ? 3.941 23.647 1.338 1.00 79.88 93 GLU A O 1
ATOM 774 N N . GLN A 1 94 ? 2.116 22.359 1.116 1.00 80.94 94 GLN A N 1
ATOM 775 C CA . GLN A 1 94 ? 1.633 22.582 2.481 1.00 80.94 94 GLN A CA 1
ATOM 776 C C . GLN A 1 94 ? 2.302 21.659 3.500 1.00 80.94 94 GLN A C 1
ATOM 778 O O . GLN A 1 94 ? 2.662 22.102 4.591 1.00 80.94 94 GLN A O 1
ATOM 783 N N . THR A 1 95 ? 2.443 20.377 3.168 1.00 81.38 95 THR A N 1
ATOM 784 C CA . THR A 1 95 ? 2.961 19.346 4.076 1.00 81.38 95 THR A CA 1
ATOM 785 C C . THR A 1 95 ? 4.432 19.014 3.837 1.00 81.38 95 THR A C 1
ATOM 787 O O . THR A 1 95 ? 5.067 18.449 4.725 1.00 81.38 95 THR A O 1
ATOM 790 N N . GLY A 1 96 ? 4.990 19.360 2.673 1.00 82.12 96 GLY A N 1
ATOM 791 C CA . GLY A 1 96 ? 6.344 18.968 2.271 1.00 82.12 96 GLY A CA 1
ATOM 792 C C . GLY A 1 96 ? 6.482 17.467 1.988 1.00 82.12 96 GLY A C 1
ATOM 793 O O . GLY A 1 96 ? 7.595 16.950 1.920 1.00 82.12 96 GLY A O 1
ATOM 794 N N . LEU A 1 97 ? 5.365 16.740 1.866 1.00 81.38 97 LEU A N 1
ATOM 795 C CA . LEU A 1 97 ? 5.336 15.300 1.612 1.00 81.38 97 LEU A CA 1
ATOM 796 C C . LEU A 1 97 ? 4.746 15.011 0.235 1.00 81.38 97 LEU A C 1
ATOM 798 O O . LEU A 1 97 ? 3.835 15.692 -0.229 1.00 81.38 97 LEU A O 1
ATOM 802 N N . THR A 1 98 ? 5.221 13.952 -0.418 1.00 81.69 98 THR A N 1
ATOM 803 C CA . THR A 1 98 ? 4.506 13.402 -1.574 1.00 81.69 98 THR A CA 1
ATOM 804 C C . THR A 1 98 ? 3.281 12.610 -1.096 1.00 81.69 98 THR A C 1
ATOM 806 O O . THR A 1 98 ? 3.325 12.014 -0.017 1.00 81.69 98 THR A O 1
ATOM 809 N N . PRO A 1 99 ? 2.201 12.506 -1.890 1.00 81.25 99 PRO A N 1
ATOM 810 C CA . PRO A 1 99 ? 1.040 11.680 -1.545 1.00 81.25 99 PRO A CA 1
ATOM 811 C C . PRO A 1 99 ? 1.372 10.220 -1.200 1.00 81.25 99 PRO A C 1
ATOM 813 O O . PRO A 1 99 ? 0.719 9.628 -0.343 1.00 81.25 99 PRO A O 1
ATOM 816 N N . ILE A 1 100 ? 2.400 9.633 -1.828 1.00 80.19 100 ILE A N 1
ATOM 817 C CA . ILE A 1 100 ? 2.884 8.292 -1.467 1.00 80.19 100 ILE A CA 1
ATOM 818 C C . ILE A 1 100 ? 3.579 8.284 -0.099 1.00 80.19 100 ILE A C 1
ATOM 820 O O . ILE A 1 100 ? 3.316 7.384 0.693 1.00 80.19 100 ILE A O 1
ATOM 824 N N . ALA A 1 101 ? 4.417 9.279 0.211 1.00 80.50 101 ALA A N 1
ATOM 825 C CA . ALA A 1 101 ? 5.055 9.387 1.523 1.00 80.50 101 ALA A CA 1
ATOM 826 C C . ALA A 1 101 ? 4.006 9.599 2.622 1.00 80.50 101 ALA A C 1
ATOM 828 O O . ALA A 1 101 ? 3.982 8.856 3.597 1.00 80.50 101 ALA A O 1
ATOM 829 N N . ALA A 1 102 ? 3.055 10.512 2.408 1.00 85.06 102 ALA A N 1
ATOM 830 C CA . ALA A 1 102 ? 1.940 10.732 3.323 1.00 85.06 102 ALA A CA 1
ATOM 831 C C . ALA A 1 102 ? 1.119 9.452 3.548 1.00 85.06 102 ALA A C 1
ATOM 833 O O . ALA A 1 102 ? 0.747 9.150 4.681 1.00 85.06 102 ALA A O 1
ATOM 834 N N . PHE A 1 103 ? 0.865 8.666 2.494 1.00 86.31 103 PHE A N 1
ATOM 835 C CA . PHE A 1 103 ? 0.154 7.392 2.615 1.00 86.31 103 PHE A CA 1
ATOM 836 C C . PHE A 1 103 ? 0.919 6.380 3.476 1.00 86.31 103 PHE A C 1
ATOM 838 O O . PHE A 1 103 ? 0.337 5.756 4.366 1.00 86.31 103 PHE A O 1
ATOM 845 N N . MET A 1 104 ? 2.223 6.239 3.241 1.00 83.12 104 MET A N 1
ATOM 846 C CA . MET A 1 104 ? 3.080 5.346 4.020 1.00 83.12 104 MET A CA 1
ATOM 847 C C . MET A 1 104 ? 3.135 5.767 5.488 1.00 83.12 104 MET A C 1
ATOM 849 O O . MET A 1 104 ? 2.856 4.964 6.380 1.00 83.12 104 MET A O 1
ATOM 853 N N . ASP A 1 105 ? 3.435 7.040 5.723 1.00 83.69 105 ASP A N 1
ATOM 854 C CA . ASP A 1 105 ? 3.756 7.558 7.048 1.00 83.69 105 ASP A CA 1
ATOM 855 C C . ASP A 1 105 ? 2.511 7.756 7.916 1.00 83.69 105 ASP A C 1
ATOM 857 O O . ASP A 1 105 ? 2.563 7.589 9.134 1.00 83.69 105 ASP A O 1
ATOM 861 N N . SER A 1 106 ? 1.373 8.072 7.294 1.00 85.94 106 SER A N 1
ATOM 862 C CA . SER A 1 106 ? 0.124 8.317 8.017 1.00 85.94 106 SER A CA 1
ATOM 863 C C . SER A 1 106 ? -0.791 7.101 8.021 1.00 85.94 106 SER A C 1
ATOM 865 O O . SER A 1 106 ? -1.367 6.785 9.054 1.00 85.94 106 SER A O 1
ATOM 867 N N . VAL A 1 107 ? -0.940 6.369 6.918 1.00 89.62 107 VAL A N 1
ATOM 868 C CA . VAL A 1 107 ? -1.930 5.281 6.861 1.00 89.62 107 VAL A CA 1
ATOM 869 C C . VAL A 1 107 ? -1.285 3.935 7.147 1.00 89.62 107 VAL A C 1
ATOM 871 O O . VAL A 1 107 ? -1.666 3.281 8.118 1.00 89.62 107 VAL A O 1
ATOM 874 N N . ILE A 1 108 ? -0.282 3.538 6.360 1.00 88.56 108 ILE A N 1
ATOM 875 C CA . ILE A 1 108 ? 0.326 2.202 6.456 1.00 88.56 108 ILE A CA 1
ATOM 876 C C . ILE A 1 108 ? 0.903 1.955 7.848 1.00 88.56 108 ILE A C 1
ATOM 878 O O . ILE A 1 108 ? 0.523 0.980 8.489 1.00 88.56 108 ILE A O 1
ATOM 882 N N . ILE A 1 109 ? 1.722 2.871 8.367 1.00 87.25 109 ILE A N 1
ATOM 883 C CA . ILE A 1 109 ? 2.302 2.755 9.715 1.00 87.25 109 ILE A CA 1
ATOM 884 C C . ILE A 1 109 ? 1.225 2.586 10.802 1.00 87.25 109 ILE A C 1
ATOM 886 O O . ILE A 1 109 ? 1.434 1.880 11.789 1.00 87.25 109 ILE A O 1
ATOM 890 N N . ASN A 1 110 ? 0.056 3.211 10.660 1.00 90.38 110 ASN A N 1
ATOM 891 C CA . ASN A 1 110 ? -0.967 3.140 11.699 1.00 90.38 110 ASN A CA 1
ATOM 892 C C . ASN A 1 110 ? -1.770 1.841 11.639 1.00 90.38 110 ASN A C 1
ATOM 894 O O . ASN A 1 110 ? -1.979 1.225 12.687 1.00 90.38 110 ASN A O 1
ATOM 898 N N . ILE A 1 111 ? -2.170 1.394 10.447 1.00 92.06 111 ILE A N 1
ATOM 899 C CA . ILE A 1 111 ? -3.161 0.316 10.305 1.00 92.06 111 ILE A CA 1
ATOM 900 C C . ILE A 1 111 ? -2.563 -1.056 9.994 1.00 92.06 111 ILE A C 1
ATOM 902 O O . ILE A 1 111 ? -3.226 -2.065 10.225 1.00 92.06 111 ILE A O 1
ATOM 906 N N . VAL A 1 112 ? -1.340 -1.111 9.462 1.00 90.12 112 VAL A N 1
ATOM 907 C CA . VAL A 1 112 ? -0.716 -2.360 9.013 1.00 90.12 112 VAL A CA 1
ATOM 908 C C . VAL A 1 112 ? 0.020 -3.028 10.166 1.00 90.12 112 VAL A C 1
ATOM 910 O O . VAL A 1 112 ? 0.846 -2.416 10.837 1.00 90.12 112 VAL A O 1
ATOM 913 N N . GLU A 1 113 ? -0.297 -4.297 10.396 1.00 88.31 113 GLU A N 1
ATOM 914 C CA . GLU A 1 113 ? 0.440 -5.179 11.299 1.00 88.31 113 GLU A CA 1
ATOM 915 C C . GLU A 1 113 ? 1.686 -5.729 10.602 1.00 88.31 113 GLU A C 1
ATOM 917 O O . GLU A 1 113 ? 2.778 -5.693 11.163 1.00 88.31 113 GLU A O 1
ATOM 922 N N . LYS A 1 114 ? 1.527 -6.177 9.351 1.00 85.00 114 LYS A N 1
ATOM 923 C CA . LYS A 1 114 ? 2.587 -6.799 8.556 1.00 85.00 114 LYS A CA 1
ATOM 924 C C . LYS A 1 114 ? 2.446 -6.469 7.074 1.00 85.00 114 LYS A C 1
ATOM 926 O O . LYS A 1 114 ? 1.355 -6.541 6.513 1.00 85.00 114 LYS A O 1
ATOM 931 N N . ILE A 1 115 ? 3.563 -6.179 6.411 1.00 83.19 115 ILE A N 1
ATOM 932 C CA . ILE A 1 115 ? 3.621 -6.103 4.949 1.00 83.19 115 ILE A CA 1
ATOM 933 C C . ILE A 1 115 ? 3.998 -7.484 4.407 1.00 83.19 115 ILE A C 1
ATOM 935 O O . ILE A 1 115 ? 5.071 -7.993 4.714 1.00 83.19 115 ILE A O 1
ATOM 939 N N . HIS A 1 116 ? 3.126 -8.087 3.596 1.00 79.19 116 HIS A N 1
ATOM 940 C CA . HIS A 1 116 ? 3.478 -9.284 2.823 1.00 79.19 116 HIS A CA 1
ATOM 941 C C . HIS A 1 116 ? 4.072 -8.900 1.468 1.00 79.19 116 HIS A C 1
ATOM 943 O O . HIS A 1 116 ? 5.021 -9.521 1.003 1.00 79.19 116 HIS A O 1
ATOM 949 N N . LEU A 1 117 ? 3.520 -7.851 0.853 1.00 80.69 117 LEU A N 1
ATOM 950 C CA . LEU A 1 117 ? 4.065 -7.224 -0.339 1.00 80.69 117 LEU A CA 1
ATOM 951 C C . LEU A 1 117 ? 3.696 -5.745 -0.352 1.00 80.69 117 LEU A C 1
ATOM 953 O O . LEU A 1 117 ? 2.546 -5.390 -0.099 1.00 80.69 117 LEU A O 1
ATOM 957 N N . PHE A 1 118 ? 4.646 -4.886 -0.695 1.00 80.81 118 PHE A N 1
ATOM 958 C CA . PHE A 1 118 ? 4.375 -3.481 -0.955 1.00 80.81 118 PHE A CA 1
ATOM 959 C C . PHE A 1 118 ? 5.376 -2.984 -1.983 1.00 80.81 118 PHE A C 1
ATOM 961 O O . PHE A 1 118 ? 6.579 -2.998 -1.730 1.00 80.81 118 PHE A O 1
ATOM 968 N N . GLU A 1 119 ? 4.892 -2.569 -3.146 1.00 80.81 119 GLU A N 1
ATOM 969 C CA . GLU A 1 119 ? 5.738 -2.239 -4.285 1.00 80.81 119 GLU A CA 1
ATOM 970 C C . GLU A 1 119 ? 5.311 -0.940 -4.950 1.00 80.81 119 GLU A C 1
ATOM 972 O O . GLU A 1 119 ? 4.129 -0.738 -5.226 1.00 80.81 119 GLU A O 1
ATOM 977 N N . THR A 1 120 ? 6.281 -0.096 -5.287 1.00 79.25 120 THR A N 1
ATOM 978 C CA . THR A 1 120 ? 6.061 1.113 -6.074 1.00 79.25 120 THR A CA 1
ATOM 979 C C . THR A 1 120 ? 6.837 1.088 -7.382 1.00 79.25 120 THR A C 1
ATOM 981 O O . THR A 1 120 ? 7.909 0.492 -7.488 1.00 79.25 120 THR A O 1
ATOM 984 N N . LYS A 1 121 ? 6.294 1.764 -8.392 1.00 77.19 121 LYS A N 1
ATOM 985 C CA . LYS A 1 121 ? 6.972 2.074 -9.649 1.00 77.19 121 LYS A CA 1
ATOM 986 C C . LYS A 1 121 ? 6.704 3.524 -10.013 1.00 77.19 121 LYS A C 1
ATOM 988 O O . LYS A 1 121 ? 5.548 3.918 -10.177 1.00 77.19 121 LYS A O 1
ATOM 993 N N . PHE A 1 122 ? 7.769 4.298 -10.151 1.00 73.81 122 PHE A N 1
ATOM 994 C CA . PHE A 1 122 ? 7.690 5.680 -10.610 1.00 73.81 122 PHE A CA 1
ATOM 995 C C . PHE A 1 122 ? 7.614 5.712 -12.137 1.00 73.81 122 PHE A C 1
ATOM 997 O O . PHE A 1 122 ? 8.246 4.898 -12.808 1.00 73.81 122 PHE A O 1
ATOM 1004 N N . GLU A 1 123 ? 6.829 6.640 -12.680 1.00 69.62 123 GLU A N 1
ATOM 1005 C CA . GLU A 1 123 ? 6.584 6.793 -14.122 1.00 69.62 123 GLU A CA 1
ATOM 1006 C C . GLU A 1 123 ? 7.875 6.845 -14.959 1.00 69.62 123 GLU A C 1
ATOM 1008 O O . GLU A 1 123 ? 7.978 6.179 -15.987 1.00 69.62 123 GLU A O 1
ATOM 1013 N N . GLU A 1 124 ? 8.882 7.573 -14.474 1.00 65.62 124 GLU A N 1
ATOM 1014 C CA . GLU A 1 124 ? 10.159 7.800 -15.165 1.00 65.62 124 GLU A CA 1
ATOM 1015 C C . GLU A 1 124 ? 11.252 6.781 -14.788 1.00 65.62 124 GLU A C 1
ATOM 1017 O O . GLU A 1 124 ? 12.368 6.838 -15.308 1.00 65.62 124 GLU A O 1
ATOM 1022 N N . GLU A 1 125 ? 10.963 5.835 -13.886 1.00 64.38 125 GLU A N 1
ATOM 1023 C CA . GLU A 1 125 ? 11.949 4.869 -13.403 1.00 64.38 125 GLU A CA 1
ATOM 1024 C C . GLU A 1 125 ? 11.797 3.499 -14.071 1.00 64.38 125 GLU A C 1
ATOM 1026 O O . GLU A 1 125 ? 10.726 2.891 -14.116 1.00 64.38 125 GLU A O 1
ATOM 1031 N N . ALA A 1 126 ? 12.935 2.947 -14.495 1.00 58.25 126 ALA A N 1
ATOM 1032 C CA . ALA A 1 126 ? 13.065 1.552 -14.916 1.00 58.25 126 ALA A CA 1
ATOM 1033 C C . ALA A 1 126 ? 13.177 0.591 -13.714 1.00 58.25 126 ALA A C 1
ATOM 1035 O O . ALA A 1 126 ? 13.798 -0.468 -13.803 1.00 58.25 126 ALA A O 1
ATOM 1036 N N . PHE A 1 127 ? 12.653 0.968 -12.545 1.00 62.41 127 PHE A N 1
ATOM 1037 C CA . PHE A 1 127 ? 12.845 0.233 -11.299 1.00 62.41 127 PHE A CA 1
ATOM 1038 C C . PHE A 1 127 ? 11.536 0.112 -10.511 1.00 62.41 127 PHE A C 1
ATOM 1040 O O . PHE A 1 127 ? 10.761 1.061 -10.411 1.00 62.41 127 PHE A O 1
ATOM 1047 N N . LEU A 1 128 ? 11.297 -1.082 -9.968 1.00 71.12 128 LEU A N 1
ATOM 1048 C CA . LEU A 1 128 ? 10.396 -1.305 -8.844 1.00 71.12 128 LEU A CA 1
ATOM 1049 C C . LEU A 1 128 ? 11.144 -0.920 -7.584 1.00 71.12 128 LEU A C 1
ATOM 1051 O O . LEU A 1 128 ? 12.338 -1.204 -7.446 1.00 71.12 128 LEU A O 1
ATOM 1055 N N . ARG A 1 129 ? 10.406 -0.463 -6.592 1.00 73.88 129 ARG A N 1
ATOM 1056 C CA . ARG A 1 129 ? 10.859 -0.501 -5.211 1.00 73.88 129 ARG A CA 1
ATOM 1057 C C . ARG A 1 129 ? 9.925 -1.394 -4.436 1.00 73.88 129 ARG A C 1
ATOM 1059 O O . ARG A 1 129 ? 8.723 -1.176 -4.477 1.00 73.88 129 ARG A O 1
ATOM 1066 N N . GLN A 1 130 ? 10.470 -2.367 -3.730 1.00 75.50 130 GLN A N 1
ATOM 1067 C CA . GLN A 1 130 ? 9.731 -3.150 -2.759 1.00 75.50 130 GLN A CA 1
ATOM 1068 C C . GLN A 1 130 ? 10.120 -2.704 -1.360 1.00 75.50 130 GLN A C 1
ATOM 1070 O O . GLN A 1 130 ? 11.297 -2.468 -1.075 1.00 75.50 130 GLN A O 1
ATOM 1075 N N . TYR A 1 131 ? 9.127 -2.603 -0.495 1.00 72.94 131 TYR A N 1
ATOM 1076 C CA . TYR A 1 131 ? 9.287 -2.128 0.864 1.00 72.94 131 TYR A CA 1
ATOM 1077 C C . TYR A 1 131 ? 9.165 -3.297 1.830 1.00 72.94 131 TYR A C 1
ATOM 1079 O O . TYR A 1 131 ? 8.286 -4.146 1.686 1.00 72.94 131 TYR A O 1
ATOM 1087 N N . ASP A 1 132 ? 10.042 -3.301 2.828 1.00 68.44 132 ASP A N 1
ATOM 1088 C CA . ASP A 1 132 ? 9.977 -4.201 3.972 1.00 68.44 132 ASP A CA 1
ATOM 1089 C C . ASP A 1 132 ? 9.599 -3.419 5.232 1.00 68.44 132 ASP A C 1
ATOM 1091 O O . ASP A 1 132 ? 10.015 -2.266 5.422 1.00 68.44 132 ASP A O 1
ATOM 1095 N N . PHE A 1 133 ? 8.826 -4.054 6.105 1.00 69.94 133 PHE A N 1
ATOM 1096 C CA . PHE A 1 133 ? 8.270 -3.449 7.306 1.00 69.94 133 PHE A CA 1
ATOM 1097 C C . PHE A 1 133 ? 8.770 -4.160 8.552 1.00 69.94 133 PHE A C 1
ATOM 1099 O O . PHE A 1 133 ? 8.646 -5.371 8.701 1.00 69.94 133 PHE A O 1
ATOM 1106 N N . ASN A 1 134 ? 9.302 -3.387 9.494 1.00 69.56 134 ASN A N 1
ATOM 1107 C CA . ASN A 1 134 ? 9.658 -3.906 10.799 1.00 69.56 134 ASN A CA 1
ATOM 1108 C C . ASN A 1 134 ? 8.479 -3.736 11.745 1.00 69.56 134 ASN A C 1
ATOM 1110 O O . ASN A 1 134 ? 8.240 -2.645 12.261 1.00 69.56 134 ASN A O 1
ATOM 1114 N N . GLU A 1 135 ? 7.807 -4.848 12.009 1.00 71.94 135 GLU A N 1
ATOM 1115 C CA . GLU A 1 135 ? 6.638 -4.942 12.883 1.00 71.94 135 GLU A CA 1
ATOM 1116 C C . GLU A 1 135 ? 6.931 -4.413 14.300 1.00 71.94 135 GLU A C 1
ATOM 1118 O O . GLU A 1 135 ? 6.135 -3.679 14.877 1.00 71.94 135 GLU A O 1
ATOM 1123 N N . GLN A 1 136 ? 8.121 -4.699 14.846 1.00 68.19 136 GLN A N 1
ATOM 1124 C CA . GLN A 1 136 ? 8.498 -4.306 16.213 1.00 68.19 136 GLN A CA 1
ATOM 1125 C C . GLN A 1 136 ? 8.697 -2.798 16.368 1.00 68.19 136 GLN A C 1
ATOM 1127 O O . GLN A 1 136 ? 8.470 -2.241 17.441 1.00 68.19 136 GLN A O 1
ATOM 1132 N N . LYS A 1 137 ? 9.178 -2.144 15.310 1.00 68.19 137 LYS A N 1
ATOM 1133 C CA . LYS A 1 137 ? 9.437 -0.700 15.278 1.00 68.19 137 LYS A CA 1
ATOM 1134 C C . LYS A 1 137 ? 8.324 0.081 14.587 1.00 68.19 137 LYS A C 1
ATOM 1136 O O . LYS A 1 137 ? 8.380 1.305 14.593 1.00 68.19 137 LYS A O 1
ATOM 1141 N N . ASN A 1 138 ? 7.343 -0.619 14.013 1.00 66.31 138 ASN A N 1
ATOM 1142 C CA . ASN A 1 138 ? 6.231 -0.060 13.255 1.00 66.31 138 ASN A CA 1
ATOM 1143 C C . ASN A 1 138 ? 6.713 0.927 12.173 1.00 66.31 138 ASN A C 1
ATOM 1145 O O . ASN A 1 138 ? 6.223 2.048 12.072 1.00 66.31 138 ASN A O 1
ATOM 1149 N N . GLN A 1 139 ? 7.741 0.533 11.418 1.00 69.19 139 GLN A N 1
ATOM 1150 C CA . GLN A 1 139 ? 8.403 1.400 10.442 1.00 69.19 139 GLN A CA 1
ATOM 1151 C C . GLN A 1 139 ? 8.848 0.606 9.211 1.00 69.19 139 GLN A C 1
ATOM 1153 O O . GLN A 1 139 ? 9.216 -0.567 9.311 1.00 69.19 139 GLN A O 1
ATOM 1158 N N . VAL A 1 140 ? 8.917 1.273 8.063 1.00 64.38 140 VAL A N 1
ATOM 1159 C CA . VAL A 1 140 ? 9.599 0.746 6.874 1.00 64.38 140 VAL A CA 1
ATOM 1160 C C . VAL A 1 140 ? 11.101 0.670 7.156 1.00 64.38 140 VAL A C 1
ATOM 1162 O O . VAL A 1 140 ? 11.699 1.646 7.606 1.00 64.38 140 VAL A O 1
ATOM 1165 N N . VAL A 1 141 ? 11.727 -0.482 6.916 1.00 54.22 141 VAL A N 1
ATOM 1166 C CA . VAL A 1 141 ? 13.147 -0.717 7.255 1.00 54.22 141 VAL A CA 1
ATOM 1167 C C . VAL A 1 141 ? 14.038 -1.059 6.082 1.00 54.22 141 VAL A C 1
ATOM 1169 O O . VAL A 1 141 ? 15.253 -0.896 6.188 1.00 54.22 141 VAL A O 1
ATOM 1172 N N . CYS A 1 142 ? 13.469 -1.516 4.974 1.00 53.91 142 CYS A N 1
ATOM 1173 C CA . CYS A 1 142 ? 14.239 -1.817 3.783 1.00 53.91 142 CYS A CA 1
ATOM 1174 C C . CYS A 1 142 ? 13.477 -1.361 2.548 1.00 53.91 142 CYS A C 1
ATOM 1176 O O . CYS A 1 142 ? 12.263 -1.529 2.462 1.00 53.91 142 CYS A O 1
ATOM 1178 N N . VAL A 1 143 ? 14.215 -0.796 1.597 1.00 58.78 143 VAL A N 1
ATOM 1179 C CA . VAL A 1 143 ? 13.742 -0.581 0.236 1.00 58.78 143 VAL A CA 1
ATOM 1180 C C . VAL A 1 143 ? 14.669 -1.376 -0.663 1.00 58.78 143 VAL A C 1
ATOM 1182 O O . VAL A 1 143 ? 15.837 -1.024 -0.831 1.00 58.78 143 VAL A O 1
ATOM 1185 N N . GLN A 1 144 ? 14.163 -2.471 -1.214 1.00 55.19 144 GLN A N 1
ATOM 1186 C CA . GLN A 1 144 ? 14.866 -3.224 -2.240 1.00 55.19 144 GLN A CA 1
ATOM 1187 C C . GLN A 1 144 ? 14.458 -2.653 -3.591 1.00 55.19 144 GLN A C 1
ATOM 1189 O O . GLN A 1 144 ? 13.275 -2.532 -3.900 1.00 55.19 144 GLN A O 1
ATOM 1194 N N . THR A 1 145 ? 15.443 -2.228 -4.377 1.00 47.91 145 THR A N 1
ATOM 1195 C CA . THR A 1 145 ? 15.192 -1.712 -5.723 1.00 47.91 145 THR A CA 1
ATOM 1196 C C . THR A 1 145 ? 15.395 -2.851 -6.704 1.00 47.91 145 THR A C 1
ATOM 1198 O O . THR A 1 145 ? 16.509 -3.350 -6.850 1.00 47.91 145 THR A O 1
ATOM 1201 N N . PHE A 1 146 ? 14.328 -3.250 -7.379 1.00 50.62 146 PHE A N 1
ATOM 1202 C CA . PHE A 1 146 ? 14.383 -4.231 -8.451 1.00 50.62 146 PHE A CA 1
ATOM 1203 C C . PHE A 1 146 ? 14.374 -3.481 -9.772 1.00 50.62 146 PHE A C 1
ATOM 1205 O O . PHE A 1 146 ? 13.609 -2.539 -9.949 1.00 50.62 146 PHE A O 1
ATOM 1212 N N . LYS A 1 147 ? 15.199 -3.873 -10.740 1.00 46.88 147 LYS A N 1
ATOM 1213 C CA . LYS A 1 147 ? 15.009 -3.381 -12.110 1.00 46.88 147 LYS A CA 1
ATOM 1214 C C . LYS A 1 147 ? 13.657 -3.885 -12.605 1.00 46.88 147 LYS A C 1
ATOM 1216 O O . LYS A 1 147 ? 13.418 -5.087 -12.613 1.00 46.88 147 LYS A O 1
ATOM 1221 N N . THR A 1 148 ? 12.774 -2.97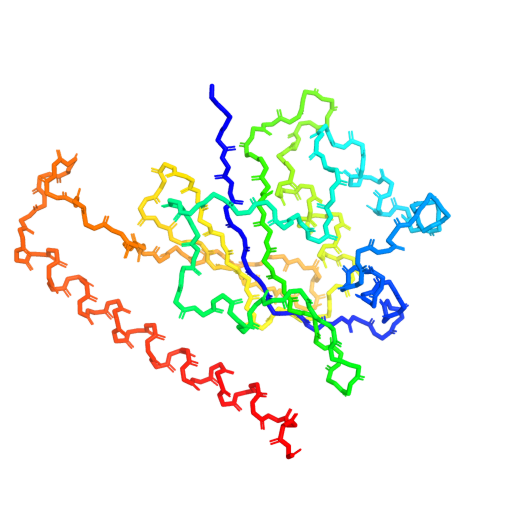5 -13.008 1.00 43.81 148 THR A N 1
ATOM 1222 C CA . THR A 1 148 ? 11.554 -3.345 -13.730 1.00 43.81 148 THR A CA 1
ATOM 1223 C C . THR A 1 148 ? 11.741 -3.053 -15.186 1.00 43.81 148 THR A C 1
ATOM 1225 O O . THR A 1 148 ? 12.235 -2.003 -15.582 1.00 43.81 148 THR A O 1
ATOM 1228 N N . ASN A 1 149 ? 11.246 -3.962 -16.001 1.00 40.94 149 ASN A N 1
ATOM 1229 C CA . ASN A 1 149 ? 10.901 -3.603 -17.350 1.00 40.94 149 ASN A CA 1
ATOM 1230 C C . ASN A 1 149 ? 9.489 -4.106 -17.654 1.00 40.94 149 ASN A C 1
ATOM 1232 O O . ASN A 1 149 ? 9.327 -5.306 -17.862 1.00 40.94 149 ASN A O 1
ATOM 1236 N N . PRO A 1 150 ? 8.467 -3.230 -17.690 1.00 45.03 150 PRO A N 1
ATOM 1237 C CA . PRO A 1 150 ? 7.177 -3.617 -18.246 1.00 45.03 150 PRO A CA 1
ATOM 1238 C C . PRO A 1 150 ? 7.116 -3.506 -19.780 1.00 45.03 150 PRO A C 1
ATOM 1240 O O . PRO A 1 150 ? 6.330 -4.237 -20.368 1.00 45.03 150 PRO A O 1
ATOM 1243 N N . TYR A 1 151 ? 7.936 -2.668 -20.439 1.00 36.81 151 TYR A N 1
ATOM 1244 C CA . TYR A 1 151 ? 8.047 -2.577 -21.908 1.00 36.81 151 TYR A CA 1
ATOM 1245 C C . TYR A 1 151 ? 9.442 -2.092 -22.339 1.00 36.81 151 TYR A C 1
ATOM 1247 O O . TYR A 1 151 ? 9.890 -1.017 -21.947 1.00 36.81 151 TYR A O 1
ATOM 1255 N N . GLY A 1 152 ? 10.135 -2.912 -23.137 1.00 45.38 152 GLY A N 1
ATOM 1256 C CA . GLY A 1 152 ? 11.510 -2.686 -23.579 1.00 45.38 152 GLY A CA 1
ATOM 1257 C C . GLY A 1 152 ? 11.757 -1.313 -24.197 1.00 45.38 152 GLY A C 1
ATOM 1258 O O . GLY A 1 152 ? 11.036 -0.906 -25.091 1.00 45.38 152 GLY A O 1
ATOM 1259 N N . HIS A 1 153 ? 12.800 -0.638 -23.718 1.00 40.16 153 HIS A N 1
ATOM 1260 C CA . HIS A 1 153 ? 13.939 -0.178 -24.522 1.00 40.16 153 HIS A CA 1
ATOM 1261 C C . HIS A 1 153 ? 15.007 0.412 -23.584 1.00 40.16 153 HIS A C 1
ATOM 1263 O O . HIS A 1 153 ? 15.175 1.619 -23.451 1.00 40.16 153 HIS A O 1
ATOM 1269 N N . LEU A 1 154 ? 15.779 -0.466 -22.929 1.00 40.19 154 LEU A N 1
ATOM 1270 C CA . LEU A 1 154 ? 17.036 -0.073 -22.269 1.00 40.19 154 LEU A CA 1
ATOM 1271 C C . LEU A 1 154 ? 18.148 0.255 -23.288 1.00 40.19 154 LEU A C 1
ATOM 1273 O O . LEU A 1 154 ? 19.141 0.893 -22.935 1.00 40.19 154 LEU A O 1
ATOM 1277 N N . SER A 1 155 ? 17.961 -0.140 -24.552 1.00 42.94 155 SER A N 1
ATOM 1278 C CA . SER A 1 155 ? 18.914 0.069 -25.644 1.00 42.94 155 SER A CA 1
ATOM 1279 C C . SER A 1 155 ? 19.083 1.537 -26.042 1.00 42.94 155 SER A C 1
ATOM 1281 O O . SER A 1 155 ? 20.126 1.891 -26.582 1.00 42.94 155 SER A O 1
ATOM 1283 N N . GLU A 1 156 ? 18.095 2.398 -25.778 1.00 42.72 156 GLU A N 1
ATOM 1284 C CA . GLU A 1 156 ? 18.133 3.788 -26.256 1.00 42.72 156 GLU A CA 1
ATOM 1285 C C . GLU A 1 156 ? 18.685 4.785 -25.228 1.00 42.72 156 GLU A C 1
ATOM 1287 O O . GLU A 1 156 ? 19.169 5.843 -25.623 1.00 42.72 156 GLU A O 1
ATOM 1292 N N . VAL A 1 157 ? 18.682 4.459 -23.927 1.00 41.47 157 VAL A N 1
ATOM 1293 C CA . VAL A 1 157 ? 18.943 5.470 -22.879 1.00 41.47 157 VAL A CA 1
ATOM 1294 C C . VAL A 1 157 ? 20.286 5.293 -22.147 1.00 41.47 157 VAL A C 1
ATOM 1296 O O . VAL A 1 157 ? 20.812 6.279 -21.643 1.00 41.47 157 VAL A O 1
ATOM 1299 N N . TRP A 1 158 ? 20.920 4.108 -22.120 1.00 44.62 158 TRP A N 1
ATOM 1300 C CA . TRP A 1 158 ? 22.113 3.903 -21.260 1.00 44.62 158 TRP A CA 1
ATOM 1301 C C . TRP A 1 158 ? 23.240 3.009 -21.807 1.00 44.62 158 TRP A C 1
ATOM 1303 O O . TRP A 1 158 ? 23.943 2.368 -21.028 1.00 44.62 158 TRP A O 1
ATOM 1313 N N . GLY A 1 159 ? 23.465 2.953 -23.126 1.00 52.09 159 GLY A N 1
ATOM 1314 C CA . GLY A 1 159 ? 24.633 2.242 -23.692 1.00 52.09 159 GLY A CA 1
ATOM 1315 C C . GLY A 1 159 ? 24.713 0.753 -23.314 1.00 52.09 159 GLY A C 1
ATOM 1316 O O . GLY A 1 159 ? 25.789 0.154 -23.325 1.00 52.09 159 GLY A O 1
ATOM 1317 N N . MET A 1 160 ? 23.577 0.169 -22.932 1.00 53.00 160 MET A N 1
ATOM 1318 C CA . MET A 1 160 ? 23.434 -1.224 -22.541 1.00 53.00 160 MET A CA 1
ATOM 1319 C C . MET A 1 160 ? 23.238 -2.061 -23.803 1.00 53.00 160 MET A C 1
ATOM 1321 O O . MET A 1 160 ? 22.386 -1.743 -24.631 1.00 53.00 160 MET A O 1
ATOM 1325 N N . THR A 1 161 ? 24.036 -3.114 -23.973 1.00 65.94 161 THR A N 1
ATOM 1326 C CA . THR A 1 161 ? 23.895 -4.025 -25.115 1.00 65.94 161 THR A CA 1
ATOM 1327 C C . THR A 1 161 ? 22.646 -4.896 -24.956 1.00 65.94 161 THR A C 1
ATOM 1329 O O . THR A 1 161 ? 22.246 -5.213 -23.835 1.00 65.94 161 THR A O 1
ATOM 1332 N N . GLU A 1 162 ? 22.039 -5.315 -26.072 1.00 59.31 162 GLU A N 1
ATOM 1333 C CA . GLU A 1 162 ? 20.887 -6.238 -26.071 1.00 59.31 162 GLU A CA 1
ATOM 1334 C C . GLU A 1 162 ? 21.190 -7.553 -25.334 1.00 59.31 162 GLU A C 1
ATOM 1336 O O . GLU A 1 162 ? 20.331 -8.092 -24.643 1.00 59.31 162 GLU A O 1
ATOM 1341 N N . GLU A 1 163 ? 22.429 -8.037 -25.425 1.00 68.44 163 GLU A N 1
ATOM 1342 C CA . GLU A 1 163 ? 22.892 -9.246 -24.738 1.00 68.44 163 GLU A CA 1
ATOM 1343 C C . GLU A 1 163 ? 22.888 -9.076 -23.213 1.00 68.44 163 GLU A C 1
ATOM 1345 O O . GLU A 1 163 ? 22.300 -9.886 -22.499 1.00 68.44 163 GLU A O 1
ATOM 1350 N N . ARG A 1 164 ? 23.440 -7.964 -22.711 1.00 61.38 164 ARG A N 1
ATOM 1351 C CA . ARG A 1 164 ? 23.427 -7.641 -21.278 1.00 61.38 164 ARG A CA 1
ATOM 1352 C C . ARG A 1 164 ? 22.007 -7.424 -20.759 1.00 61.38 164 ARG A C 1
ATOM 1354 O O . ARG A 1 164 ? 21.695 -7.812 -19.639 1.00 61.38 164 ARG A O 1
ATOM 1361 N N . PHE A 1 165 ? 21.144 -6.820 -21.572 1.00 58.38 165 PHE A N 1
ATOM 1362 C CA . PHE A 1 165 ? 19.729 -6.671 -21.253 1.00 58.38 165 PHE A CA 1
ATOM 1363 C C . PHE A 1 165 ? 19.037 -8.032 -21.082 1.00 58.38 165 PHE A C 1
ATOM 1365 O O . PHE A 1 165 ? 18.307 -8.235 -20.115 1.00 58.38 165 PHE A O 1
ATOM 1372 N N . GLU A 1 166 ? 19.277 -8.972 -21.994 1.00 60.81 166 GLU A N 1
ATOM 1373 C CA . GLU A 1 166 ? 18.670 -10.303 -21.967 1.00 60.81 166 GLU A CA 1
ATOM 1374 C C . GLU A 1 166 ? 19.193 -11.164 -20.800 1.00 60.81 166 GLU A C 1
ATOM 1376 O O . GLU A 1 166 ? 18.423 -11.906 -20.187 1.00 60.81 166 GLU A O 1
ATOM 1381 N N . GLU A 1 167 ? 20.477 -11.043 -20.451 1.00 65.25 167 GLU A N 1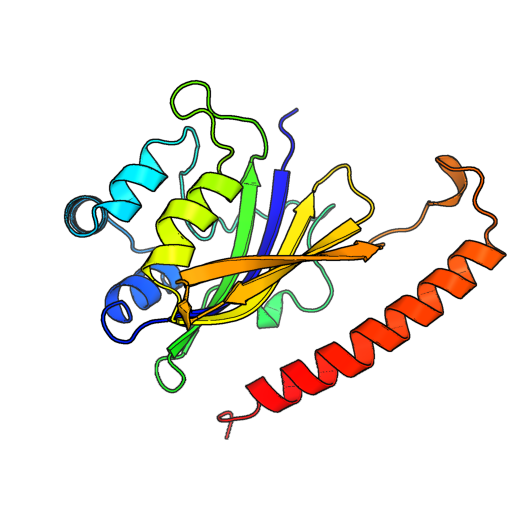
ATOM 1382 C CA . GLU A 1 167 ? 21.069 -11.688 -19.270 1.00 65.25 167 GLU A CA 1
ATOM 1383 C C . GLU A 1 167 ? 20.499 -11.133 -17.960 1.00 65.25 167 GLU A C 1
ATOM 1385 O O . GLU A 1 167 ? 20.067 -11.902 -17.098 1.00 65.25 167 GLU A O 1
ATOM 1390 N N . GLU A 1 168 ? 20.436 -9.804 -17.824 1.00 53.94 168 GLU A N 1
ATOM 1391 C CA . GLU A 1 168 ? 19.864 -9.154 -16.643 1.00 53.94 168 GLU A CA 1
ATOM 1392 C C . GLU A 1 168 ? 18.363 -9.472 -16.513 1.00 53.94 168 GLU A C 1
ATOM 1394 O O . GLU A 1 168 ? 17.906 -9.795 -15.416 1.00 53.94 168 GLU A O 1
ATOM 1399 N N . ARG A 1 169 ? 17.603 -9.489 -17.622 1.00 56.22 169 ARG A N 1
ATOM 1400 C CA . ARG A 1 169 ? 16.182 -9.883 -17.634 1.00 56.22 169 ARG A CA 1
ATOM 1401 C C . ARG A 1 169 ? 15.977 -11.300 -17.101 1.00 56.22 169 ARG A C 1
ATOM 1403 O O . ARG A 1 169 ? 15.111 -11.500 -16.260 1.00 56.22 169 ARG A O 1
ATOM 1410 N N . LYS A 1 170 ? 16.765 -12.280 -17.557 1.00 61.56 170 LYS A N 1
ATOM 1411 C CA . LYS A 1 170 ? 16.633 -13.684 -17.118 1.00 61.56 170 LYS A CA 1
ATOM 1412 C C . LYS A 1 170 ? 16.923 -13.870 -15.633 1.00 61.56 170 LYS A C 1
ATOM 1414 O O . LYS A 1 170 ? 16.266 -14.682 -14.989 1.00 61.56 170 LYS A O 1
ATOM 1419 N N . LEU A 1 171 ? 17.903 -13.141 -15.104 1.00 57.06 171 LEU A N 1
ATOM 1420 C CA . LEU A 1 171 ? 18.259 -13.194 -13.688 1.00 57.06 171 LEU A CA 1
ATOM 1421 C C . LEU A 1 171 ? 17.122 -12.627 -12.822 1.00 57.06 171 LEU A C 1
ATOM 1423 O O . LEU A 1 171 ? 16.701 -13.272 -11.867 1.00 57.06 171 LEU A O 1
ATOM 1427 N N . ILE A 1 172 ? 16.543 -11.500 -13.242 1.00 52.78 172 ILE A N 1
ATOM 1428 C CA . ILE A 1 172 ? 15.395 -10.859 -12.582 1.00 52.78 172 ILE A CA 1
ATOM 1429 C C . ILE A 1 172 ? 14.128 -11.715 -12.687 1.00 52.78 172 ILE A C 1
ATOM 1431 O O . ILE A 1 172 ? 13.416 -11.882 -11.701 1.00 52.78 172 ILE A O 1
ATOM 1435 N N . ASP A 1 173 ? 13.834 -12.281 -13.860 1.00 54.00 173 ASP A N 1
ATOM 1436 C CA . ASP A 1 173 ? 12.680 -13.166 -14.051 1.00 54.00 173 ASP A CA 1
ATOM 1437 C C . ASP A 1 173 ? 12.779 -14.401 -13.148 1.00 54.00 173 ASP A C 1
ATOM 1439 O O . ASP A 1 173 ? 11.764 -14.865 -12.630 1.00 54.00 173 ASP A O 1
ATOM 1443 N N . GLN A 1 174 ? 13.988 -14.919 -12.921 1.00 55.72 174 GLN A N 1
ATOM 1444 C CA . GLN A 1 174 ? 14.218 -16.035 -12.010 1.00 55.72 174 GLN A CA 1
ATOM 1445 C C . GLN A 1 174 ? 14.050 -15.621 -10.538 1.00 55.72 174 GLN A C 1
ATOM 1447 O O . GLN A 1 174 ? 13.327 -16.297 -9.806 1.00 55.72 174 GLN A O 1
ATOM 1452 N N . GLU A 1 175 ? 14.640 -14.496 -10.119 1.00 53.25 175 GLU A N 1
ATOM 1453 C CA . GLU A 1 175 ? 14.507 -13.956 -8.754 1.00 53.25 175 GLU A CA 1
ATOM 1454 C C . GLU A 1 175 ? 13.045 -13.626 -8.407 1.00 53.25 175 GLU A C 1
ATOM 1456 O O . GLU A 1 175 ? 12.544 -14.014 -7.349 1.00 53.25 175 GLU A O 1
ATOM 1461 N N . ASN A 1 176 ? 12.318 -13.001 -9.337 1.00 52.22 176 ASN A N 1
ATOM 1462 C CA . ASN A 1 176 ? 10.903 -12.678 -9.177 1.00 52.22 176 ASN A CA 1
ATOM 1463 C C . ASN A 1 176 ? 10.023 -13.928 -9.168 1.00 52.22 176 ASN A C 1
ATOM 1465 O O . ASN A 1 176 ? 9.037 -13.978 -8.438 1.00 52.22 176 ASN A O 1
ATOM 1469 N N . LYS A 1 177 ? 10.337 -14.947 -9.975 1.00 54.31 177 LYS A N 1
ATOM 1470 C CA . LYS A 1 177 ? 9.512 -16.157 -10.070 1.00 54.31 177 LYS A CA 1
ATOM 1471 C C . LYS A 1 177 ? 9.559 -16.973 -8.785 1.00 54.31 177 LYS A C 1
ATOM 1473 O O . LYS A 1 177 ? 8.503 -17.406 -8.332 1.00 54.31 177 LYS A O 1
ATOM 1478 N N . ASP A 1 178 ? 10.728 -17.157 -8.186 1.00 56.72 178 ASP A N 1
ATOM 1479 C CA . ASP A 1 178 ? 10.855 -17.948 -6.957 1.00 56.72 178 ASP A CA 1
ATOM 1480 C C . ASP A 1 178 ? 10.224 -17.221 -5.763 1.00 56.72 178 ASP A C 1
ATOM 1482 O O . ASP A 1 178 ? 9.460 -17.819 -5.000 1.00 56.72 178 ASP A O 1
ATOM 1486 N N . TYR A 1 179 ? 10.437 -15.906 -5.669 1.00 55.53 179 TYR A N 1
ATOM 1487 C CA . TYR A 1 179 ? 9.814 -15.065 -4.650 1.00 55.53 179 TYR A CA 1
ATOM 1488 C C . TYR A 1 179 ? 8.290 -15.018 -4.789 1.00 55.53 179 TYR A C 1
ATOM 1490 O O . TYR A 1 179 ? 7.561 -15.224 -3.823 1.00 55.53 179 TYR A O 1
ATOM 1498 N N . PHE A 1 180 ? 7.783 -14.816 -6.003 1.00 54.69 180 PHE A N 1
ATOM 1499 C CA . PHE A 1 180 ? 6.349 -14.722 -6.240 1.00 54.69 180 PHE A CA 1
ATOM 1500 C C . PHE A 1 180 ? 5.631 -16.058 -6.057 1.00 54.69 180 PHE A C 1
ATOM 1502 O O . PHE A 1 180 ? 4.478 -16.090 -5.634 1.00 54.69 180 PHE A O 1
ATOM 1509 N N . GLN A 1 181 ? 6.302 -17.177 -6.338 1.00 58.09 181 GLN A N 1
ATOM 1510 C CA . GLN A 1 181 ? 5.778 -18.496 -5.995 1.00 58.09 181 GLN A CA 1
ATOM 1511 C C . GLN A 1 181 ? 5.767 -18.725 -4.482 1.00 58.09 181 GLN A C 1
ATOM 1513 O O . GLN A 1 181 ? 4.781 -19.262 -3.985 1.00 58.09 181 GLN A O 1
ATOM 1518 N N . ALA A 1 182 ? 6.789 -18.283 -3.744 1.00 61.25 182 ALA A N 1
ATOM 1519 C CA . ALA A 1 182 ? 6.785 -18.327 -2.281 1.00 61.25 182 ALA A CA 1
ATOM 1520 C C . ALA A 1 182 ? 5.662 -17.454 -1.694 1.00 61.25 182 ALA A C 1
ATOM 1522 O O . ALA A 1 182 ? 4.852 -17.941 -0.911 1.00 61.25 182 ALA A O 1
ATOM 1523 N N . PHE A 1 183 ? 5.519 -16.216 -2.170 1.00 61.44 183 PHE A N 1
ATOM 1524 C CA . PHE A 1 183 ? 4.422 -15.317 -1.808 1.00 61.44 183 PHE A CA 1
ATOM 1525 C C . PHE A 1 183 ? 3.049 -15.933 -2.117 1.00 61.44 183 PHE A C 1
ATOM 1527 O O . PHE A 1 183 ? 2.169 -15.962 -1.263 1.00 61.44 183 PHE A O 1
ATOM 1534 N N . LYS A 1 184 ? 2.861 -16.519 -3.306 1.00 59.47 184 LYS A N 1
ATOM 1535 C CA . LYS A 1 184 ? 1.624 -17.240 -3.655 1.00 59.47 184 LYS A CA 1
ATOM 1536 C C . LYS A 1 184 ? 1.366 -18.459 -2.775 1.00 59.47 184 LYS A C 1
ATOM 1538 O O . LYS A 1 184 ? 0.207 -18.791 -2.550 1.00 59.47 184 LYS A O 1
ATOM 1543 N N . GLN A 1 185 ? 2.405 -19.158 -2.323 1.00 62.06 185 GLN A N 1
ATOM 1544 C CA . GLN A 1 185 ? 2.266 -20.269 -1.380 1.00 62.06 185 GLN A CA 1
ATOM 1545 C C . GLN A 1 185 ? 1.850 -19.771 0.007 1.00 62.06 185 GLN A C 1
ATOM 1547 O O . GLN A 1 185 ? 0.969 -20.375 0.611 1.00 62.06 185 GLN A O 1
ATOM 1552 N N . GLU A 1 186 ? 2.404 -18.650 0.473 1.00 59.09 186 GLU A N 1
ATOM 1553 C CA . GLU A 1 186 ? 1.984 -17.993 1.717 1.00 59.09 186 GLU A CA 1
ATOM 1554 C C . GLU A 1 186 ? 0.536 -17.486 1.645 1.00 59.09 186 GLU A C 1
ATOM 1556 O O . GLU A 1 186 ? -0.217 -17.646 2.603 1.00 59.09 186 GLU A O 1
ATOM 1561 N N . LEU A 1 187 ? 0.110 -16.956 0.493 1.00 57.12 187 LEU A N 1
ATOM 1562 C CA . LEU A 1 187 ? -1.276 -16.539 0.247 1.00 57.12 187 LEU A CA 1
ATOM 1563 C C . LEU A 1 187 ? -2.264 -17.706 0.085 1.00 57.12 187 LEU A C 1
ATOM 1565 O O . LEU A 1 187 ? -3.468 -17.510 0.214 1.00 57.12 187 LEU A O 1
ATOM 1569 N N . ARG A 1 188 ? -1.798 -18.929 -0.207 1.00 51.81 188 ARG A N 1
ATOM 1570 C CA . ARG A 1 188 ? -2.656 -20.121 -0.375 1.00 51.81 188 ARG A CA 1
ATOM 1571 C C . ARG A 1 188 ? -3.151 -20.724 0.942 1.00 51.81 188 ARG A C 1
ATOM 1573 O O . ARG A 1 188 ? -3.761 -21.792 0.935 1.00 51.81 188 ARG A O 1
ATOM 1580 N N . ILE A 1 189 ? -2.947 -20.043 2.063 1.00 44.28 189 ILE A N 1
ATOM 1581 C CA . ILE A 1 189 ? -3.640 -20.350 3.309 1.00 44.28 189 ILE A CA 1
ATOM 1582 C C . ILE A 1 189 ? -5.023 -19.683 3.221 1.00 44.28 189 ILE A C 1
ATOM 1584 O O . ILE A 1 189 ? -5.156 -18.493 3.477 1.00 44.28 189 ILE A O 1
ATOM 1588 N N . SER A 1 190 ? -6.033 -20.482 2.853 1.00 37.78 190 SER A N 1
ATOM 1589 C CA . SER A 1 190 ? -7.476 -20.175 2.725 1.00 37.78 190 SER A CA 1
ATOM 1590 C C . SER A 1 190 ? -8.012 -19.732 1.352 1.00 37.78 190 SER A C 1
ATOM 1592 O O . SER A 1 190 ? -8.663 -18.708 1.206 1.00 37.78 190 SER A O 1
ATOM 1594 N N . TYR A 1 191 ? -7.860 -20.594 0.348 1.00 34.22 191 TYR A N 1
ATOM 1595 C CA . TYR A 1 191 ? -8.910 -20.738 -0.667 1.00 34.22 191 TYR A CA 1
ATOM 1596 C C . TYR A 1 191 ? -9.203 -22.231 -0.842 1.00 34.22 191 TYR A C 1
ATOM 1598 O O . TYR A 1 191 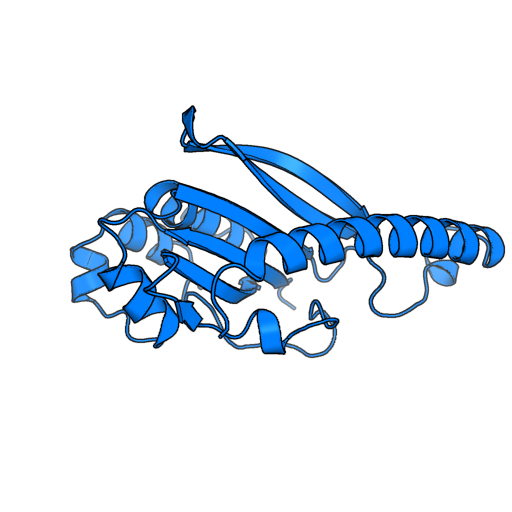? -8.539 -22.897 -1.635 1.00 34.22 191 TYR A O 1
ATOM 1606 N N . ASP A 1 192 ? -10.157 -22.729 -0.051 1.00 33.22 192 ASP A N 1
ATOM 1607 C CA . ASP A 1 192 ? -10.916 -23.952 -0.348 1.00 33.22 192 ASP A CA 1
ATOM 1608 C C . ASP A 1 192 ? -12.207 -23.568 -1.089 1.00 33.22 192 ASP A C 1
ATOM 1610 O O . ASP A 1 192 ? -12.887 -22.617 -0.631 1.00 33.22 192 ASP A O 1
#

Sequence (192 aa):
MGMYTSLRACVAIKPEYQELARKFASYSIDAEDIERYSFLKEYYKTERAESIPNSNSSDDYVIKIEEAAFKNQFDAATNQWFFSAYLKNYEDEQTGLTPIAAFMDSVIINIVEKIHLFETKFEEEAFLRQYDFNEQKNQVVCVQTFKTNPYGHLSEVWGMTEERFEEERKLIDQENKDYFQAFKQELRISYD